Protein AF-A0A8H4CH25-F1 (afdb_monomer_lite)

Sequence (187 aa):
MTKTFHSFSKLPAELRLCIWELAVRPTRPDHPGAHFFSVQRDVKTGKRFTAFTSFTQKSKPLCREDNPSAYFYDFGMWTACKESRMVVTKQIARCYKDLRWGKSRAVARIRHGQQSITFGLFPGQDLICMQLPDTKNLYPYAYNPLSYLDIYTKYSHTVMASIAFEYDESWAFDPEKDQIGTMMAEP

Structure (mmCIF, N/CA/C/O backbone):
data_AF-A0A8H4CH25-F1
#
_entry.id   AF-A0A8H4CH25-F1
#
loop_
_atom_site.group_PDB
_atom_site.id
_atom_site.type_symbol
_atom_site.label_atom_id
_atom_site.label_alt_id
_atom_site.label_comp_id
_atom_site.label_asym_id
_atom_site.label_entity_id
_atom_site.label_seq_id
_atom_site.pdbx_PDB_ins_code
_atom_site.Cartn_x
_atom_site.Cartn_y
_atom_site.Cartn_z
_atom_site.occupancy
_atom_site.B_iso_or_equiv
_atom_site.auth_seq_id
_atom_site.auth_comp_id
_atom_site.auth_asym_id
_atom_site.auth_atom_id
_atom_site.pdbx_PDB_model_num
ATOM 1 N N . MET A 1 1 ? -39.122 -13.661 19.535 1.00 47.44 1 MET A N 1
ATOM 2 C CA . MET A 1 1 ? -37.817 -13.392 18.890 1.00 47.44 1 MET A CA 1
ATOM 3 C C . MET A 1 1 ? -37.766 -11.918 18.516 1.00 47.44 1 MET A C 1
ATOM 5 O O . MET A 1 1 ? -38.553 -11.491 17.681 1.00 47.44 1 MET A O 1
ATOM 9 N N . THR A 1 2 ? -36.934 -11.121 19.178 1.00 61.69 2 THR A N 1
ATOM 10 C CA . THR A 1 2 ? -36.812 -9.676 18.932 1.00 61.69 2 THR A CA 1
ATOM 11 C C . THR A 1 2 ? -35.957 -9.426 17.684 1.00 61.69 2 THR A C 1
ATOM 13 O O . THR A 1 2 ? -34.764 -9.701 17.676 1.00 61.69 2 THR A O 1
ATOM 16 N N . LYS A 1 3 ? -36.577 -8.929 16.604 1.00 72.94 3 LYS A N 1
ATOM 17 C CA . LYS A 1 3 ? -35.929 -8.605 15.314 1.00 72.94 3 LYS A CA 1
ATOM 18 C C . LYS A 1 3 ? -35.410 -7.157 15.267 1.00 72.94 3 LYS A C 1
ATOM 20 O O . LYS A 1 3 ? -35.572 -6.471 14.261 1.00 72.94 3 LYS A O 1
ATOM 25 N N . THR A 1 4 ? -34.853 -6.647 16.361 1.00 77.94 4 THR A N 1
ATOM 26 C CA . THR A 1 4 ? -34.416 -5.245 16.411 1.00 77.94 4 THR A CA 1
ATOM 27 C C . THR A 1 4 ? -32.980 -5.139 15.910 1.00 77.94 4 THR A C 1
ATOM 29 O O . THR A 1 4 ? -32.047 -5.555 16.590 1.00 77.94 4 THR A O 1
ATOM 32 N N . PHE A 1 5 ? -32.790 -4.588 14.711 1.00 79.06 5 PHE A N 1
ATOM 33 C CA . PHE A 1 5 ? -31.462 -4.252 14.204 1.00 79.06 5 PHE A CA 1
ATOM 34 C C . PHE A 1 5 ? -30.993 -2.940 14.846 1.00 79.06 5 PHE A C 1
ATOM 36 O O . PHE A 1 5 ? -31.538 -1.869 14.571 1.00 79.06 5 PHE A O 1
ATOM 43 N N . HIS A 1 6 ? -30.002 -3.015 15.732 1.00 80.25 6 HIS A N 1
ATOM 44 C CA . HIS A 1 6 ? -29.386 -1.824 16.312 1.00 80.25 6 HIS A CA 1
ATOM 45 C C . HIS A 1 6 ? -28.414 -1.209 15.304 1.00 80.25 6 HIS A C 1
ATOM 47 O O . HIS A 1 6 ? -27.512 -1.883 14.811 1.00 80.25 6 HIS A O 1
ATOM 53 N N . SER A 1 7 ? -28.577 0.084 15.010 1.00 88.81 7 SER A N 1
ATOM 54 C CA . SER A 1 7 ? -27.608 0.810 14.189 1.00 88.81 7 SER A CA 1
ATOM 55 C C . SER A 1 7 ? -26.227 0.752 14.839 1.00 88.81 7 SER A C 1
ATOM 57 O O . SER A 1 7 ? -26.118 0.864 16.059 1.00 88.81 7 SER A O 1
ATOM 59 N N . PHE A 1 8 ? -25.172 0.643 14.029 1.00 90.38 8 PHE A N 1
ATOM 60 C CA . PHE A 1 8 ? -23.795 0.516 14.516 1.00 90.38 8 PHE A CA 1
ATOM 61 C C . PHE A 1 8 ? -23.432 1.564 15.580 1.00 90.38 8 PHE A C 1
ATOM 63 O O . PHE A 1 8 ? -22.864 1.232 16.613 1.00 90.38 8 PHE A O 1
ATOM 70 N N . SER A 1 9 ? -23.845 2.819 15.380 1.00 89.38 9 SER A N 1
ATOM 71 C CA . SER A 1 9 ? -23.612 3.935 16.307 1.00 89.38 9 SER A CA 1
ATOM 72 C C . SER A 1 9 ? -24.240 3.776 17.697 1.00 89.38 9 SER A C 1
ATOM 74 O O . SER A 1 9 ? -23.807 4.445 18.628 1.00 89.38 9 SER A O 1
ATOM 76 N N . LYS A 1 10 ? -25.256 2.917 17.845 1.00 92.75 10 LYS A N 1
ATOM 77 C CA . LYS A 1 10 ? -25.948 2.648 19.116 1.00 92.75 10 LYS A CA 1
ATOM 78 C C . LYS A 1 10 ? -25.360 1.455 19.868 1.00 92.75 10 LYS A C 1
ATOM 80 O O . LYS A 1 10 ? -25.816 1.155 20.968 1.00 92.75 10 LYS A O 1
ATOM 85 N N . LEU A 1 11 ? -24.387 0.758 19.283 1.00 93.38 11 LEU A N 1
ATOM 86 C CA . LEU A 1 11 ? -23.708 -0.342 19.951 1.00 93.38 11 LEU A CA 1
ATOM 87 C C . LEU A 1 11 ? -22.770 0.190 21.055 1.00 93.38 11 LEU A C 1
ATOM 89 O O . LEU A 1 11 ? -22.153 1.251 20.880 1.00 93.38 11 LEU A O 1
ATOM 93 N N . PRO A 1 12 ? -22.605 -0.560 22.161 1.00 94.75 12 PRO A N 1
ATOM 94 C CA . PRO A 1 12 ? -21.534 -0.336 23.128 1.00 94.75 12 PRO A CA 1
ATOM 95 C C . PRO A 1 12 ? -20.166 -0.177 22.455 1.00 94.75 12 PRO A C 1
ATOM 97 O O . PRO A 1 12 ? -19.912 -0.742 21.385 1.00 94.75 12 PRO A O 1
ATOM 100 N N . ALA A 1 13 ? -19.285 0.614 23.068 1.00 94.12 13 ALA A N 1
ATOM 101 C CA . ALA A 1 13 ? -17.987 0.957 22.487 1.00 94.12 13 ALA A CA 1
ATOM 102 C C . ALA A 1 13 ? -17.117 -0.278 22.227 1.00 94.12 13 ALA A C 1
ATOM 104 O O . ALA A 1 13 ? -16.451 -0.355 21.199 1.00 94.12 13 ALA A O 1
ATOM 105 N N . GLU A 1 14 ? -17.188 -1.265 23.113 1.00 95.50 14 GLU A N 1
ATOM 106 C CA . GLU A 1 14 ? -16.477 -2.536 23.029 1.00 95.50 14 GLU A CA 1
ATOM 107 C C . GLU A 1 14 ? -16.881 -3.297 21.765 1.00 95.50 14 GLU A C 1
ATOM 109 O O . GLU A 1 14 ? -16.023 -3.743 21.009 1.00 95.50 14 GLU A O 1
ATOM 114 N N . LEU A 1 15 ? -18.185 -3.371 21.476 1.00 95.12 15 LEU A N 1
ATOM 115 C CA . LEU A 1 15 ? -18.692 -4.044 20.280 1.00 95.12 15 LEU A CA 1
ATOM 116 C C . LEU A 1 15 ? -18.325 -3.292 19.002 1.00 95.12 15 LEU A C 1
ATOM 118 O O . LEU A 1 15 ? -17.914 -3.919 18.027 1.00 95.12 15 LEU A O 1
ATOM 122 N N . ARG A 1 16 ? -18.424 -1.956 19.004 1.00 95.31 16 ARG A N 1
ATOM 123 C CA . ARG A 1 16 ? -17.981 -1.139 17.863 1.00 95.31 16 ARG A CA 1
ATOM 124 C C . ARG A 1 16 ? -16.497 -1.348 17.584 1.00 95.31 16 ARG A C 1
ATOM 126 O O . ARG A 1 16 ? -16.116 -1.524 16.430 1.00 95.31 16 ARG A O 1
ATOM 133 N N . LEU A 1 17 ? -15.677 -1.375 18.634 1.00 95.00 17 LEU A N 1
ATOM 134 C CA . LEU A 1 17 ? -14.246 -1.617 18.520 1.00 95.00 17 LEU A CA 1
ATOM 135 C C . LEU A 1 17 ? -13.953 -3.025 17.994 1.00 95.00 17 LEU A C 1
ATOM 137 O O . LEU A 1 17 ? -13.168 -3.145 17.060 1.00 95.00 17 LEU A O 1
ATOM 141 N N . CYS A 1 18 ? -14.613 -4.064 18.517 1.00 94.81 18 CYS A N 1
ATOM 142 C CA . CYS A 1 18 ? -14.465 -5.429 18.010 1.00 94.81 18 CYS A CA 1
ATOM 143 C C . CYS A 1 18 ? -14.822 -5.527 16.524 1.00 94.81 18 CYS A C 1
ATOM 145 O O . CYS A 1 18 ? -14.089 -6.143 15.758 1.00 94.81 18 CYS A O 1
ATOM 147 N N . ILE A 1 19 ? -15.914 -4.889 16.094 1.00 94.62 19 ILE A N 1
ATOM 148 C CA . ILE A 1 19 ? -16.303 -4.860 14.680 1.00 94.62 19 ILE A CA 1
ATOM 149 C C . ILE A 1 19 ? -15.227 -4.167 13.841 1.00 94.62 19 ILE A C 1
ATOM 151 O O . ILE A 1 19 ? -14.849 -4.693 12.799 1.00 94.62 19 ILE A O 1
ATOM 155 N N . TRP A 1 20 ? -14.686 -3.030 14.290 1.00 94.62 20 TRP A N 1
ATOM 156 C CA . TRP A 1 20 ? -13.597 -2.369 13.569 1.00 94.62 20 TRP A CA 1
ATOM 157 C C . TRP A 1 20 ? -12.319 -3.208 13.514 1.00 94.62 20 TRP A C 1
ATOM 159 O O . TRP A 1 20 ? -11.686 -3.279 12.465 1.00 94.62 20 TRP A O 1
ATOM 169 N N . GLU A 1 21 ? -11.944 -3.871 14.607 1.00 92.12 21 GLU A N 1
ATOM 170 C CA . GLU A 1 21 ? -10.790 -4.776 14.636 1.00 92.12 21 GLU A CA 1
ATOM 171 C C . GLU A 1 21 ? -10.982 -6.015 13.746 1.00 92.12 21 GLU A C 1
ATOM 173 O O . GLU A 1 21 ? -9.992 -6.574 13.282 1.00 92.12 21 GLU A O 1
ATOM 178 N N . LEU A 1 22 ? -12.225 -6.419 13.465 1.00 90.69 22 LEU A N 1
ATOM 179 C CA . LEU A 1 22 ? -12.548 -7.480 12.506 1.00 90.69 22 LEU A CA 1
ATOM 180 C C . LEU A 1 22 ? -12.642 -6.979 11.057 1.00 90.69 22 LEU A C 1
ATOM 182 O O . LEU A 1 22 ? -12.384 -7.750 10.138 1.00 90.69 22 LEU A O 1
ATOM 186 N N . ALA A 1 23 ? -13.020 -5.716 10.851 1.00 90.31 23 ALA A N 1
ATOM 187 C CA . ALA A 1 23 ? -13.173 -5.115 9.527 1.00 90.31 23 ALA A CA 1
ATOM 188 C C . ALA A 1 23 ? -11.836 -4.718 8.884 1.00 90.31 23 ALA A C 1
ATOM 190 O O . ALA A 1 23 ? -11.756 -4.621 7.659 1.00 90.31 23 ALA A O 1
AT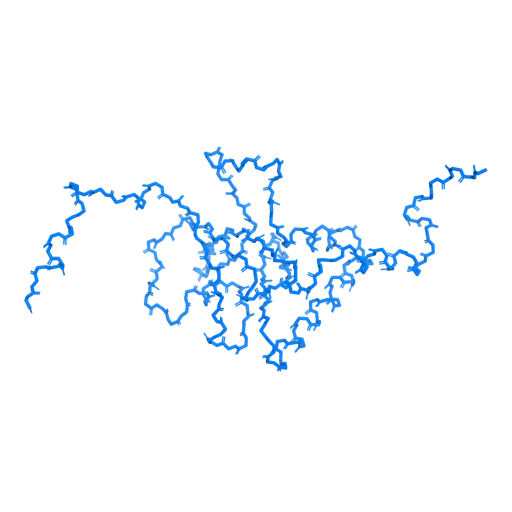OM 191 N N . VAL A 1 24 ? -10.794 -4.470 9.689 1.00 88.75 24 VAL A N 1
ATOM 192 C CA . VAL A 1 24 ? -9.462 -4.132 9.166 1.00 88.75 24 VAL A CA 1
ATOM 193 C C . VAL A 1 24 ? -8.901 -5.307 8.379 1.00 88.75 24 VAL A C 1
ATOM 195 O O . VAL A 1 24 ? -9.114 -6.463 8.753 1.00 88.75 24 VAL A O 1
ATOM 198 N N . ARG A 1 25 ? -8.162 -5.023 7.298 1.00 86.00 25 ARG A N 1
ATOM 199 C CA . ARG A 1 25 ? -7.625 -6.070 6.431 1.00 86.00 25 ARG A CA 1
ATOM 200 C C . ARG A 1 25 ? -6.861 -7.112 7.267 1.00 86.00 25 ARG A C 1
ATOM 202 O O . ARG A 1 25 ? -5.902 -6.753 7.967 1.00 86.00 25 ARG A O 1
ATOM 209 N N . PRO A 1 26 ? -7.228 -8.406 7.187 1.00 79.44 26 PRO A N 1
ATOM 210 C CA . PRO A 1 26 ? -6.509 -9.451 7.891 1.00 79.44 26 PRO A CA 1
ATOM 211 C C . PRO A 1 26 ? -5.051 -9.492 7.448 1.00 79.44 26 PRO A C 1
ATOM 213 O O . PRO A 1 26 ? -4.734 -9.473 6.264 1.00 79.44 26 PRO A O 1
ATOM 216 N N . THR A 1 27 ? -4.143 -9.592 8.412 1.00 69.38 27 THR A N 1
ATOM 217 C CA . THR A 1 27 ? -2.700 -9.663 8.143 1.00 69.38 27 THR A CA 1
ATOM 218 C C . THR A 1 27 ? -2.161 -11.081 8.179 1.00 69.38 27 THR A C 1
ATOM 220 O O . THR A 1 27 ? -1.050 -11.311 8.673 1.00 69.38 27 THR A O 1
ATOM 223 N N . ARG A 1 28 ? -3.003 -12.032 7.777 1.00 69.31 28 ARG A N 1
ATOM 224 C CA . ARG A 1 28 ? -2.731 -13.460 7.862 1.00 69.31 28 ARG A CA 1
ATOM 225 C C . ARG A 1 28 ? -2.199 -13.998 6.527 1.00 69.31 28 ARG A C 1
ATOM 227 O O . ARG A 1 28 ? -2.546 -13.447 5.486 1.00 69.31 28 ARG A O 1
ATOM 234 N N . PRO A 1 29 ? -1.387 -15.072 6.557 1.00 64.06 29 PRO A N 1
ATOM 235 C CA . PRO A 1 29 ? -0.796 -15.646 5.352 1.00 64.06 29 PRO A CA 1
ATOM 236 C C . PRO A 1 29 ? -1.767 -16.169 4.290 1.00 64.06 29 PRO A C 1
ATOM 238 O O . PRO A 1 29 ? -1.388 -16.300 3.133 1.00 64.06 29 PRO A O 1
ATOM 241 N N . ASP A 1 30 ? -2.997 -16.477 4.687 1.00 74.88 30 ASP A N 1
ATOM 242 C CA . ASP A 1 30 ? -4.085 -17.013 3.869 1.00 74.88 30 ASP A CA 1
ATOM 243 C C . ASP A 1 30 ? -4.955 -15.919 3.221 1.00 74.88 30 ASP A C 1
ATOM 245 O O . ASP A 1 30 ? -5.992 -16.222 2.636 1.00 74.88 30 ASP A O 1
ATOM 249 N N . HIS A 1 31 ? -4.556 -14.647 3.324 1.00 79.00 31 HIS A N 1
ATOM 250 C CA . HIS A 1 31 ? -5.283 -13.504 2.762 1.00 79.00 31 HIS A CA 1
ATOM 251 C C . HIS A 1 31 ? -4.396 -12.642 1.840 1.00 79.00 31 HIS A C 1
ATOM 253 O O . HIS A 1 31 ? -4.119 -11.469 2.142 1.00 79.00 31 HIS A O 1
ATOM 259 N N . PRO A 1 32 ? -3.930 -13.202 0.703 1.00 84.69 32 PRO A N 1
ATOM 260 C CA . PRO A 1 32 ? -3.183 -12.431 -0.283 1.00 84.69 32 PRO A CA 1
ATOM 261 C C . PRO A 1 32 ? -4.051 -11.294 -0.834 1.00 84.69 32 PRO A C 1
ATOM 263 O O . PRO A 1 32 ? -5.243 -11.464 -1.088 1.00 84.69 32 PRO A O 1
ATOM 266 N N . GLY A 1 33 ? -3.457 -10.112 -0.995 1.00 87.81 33 GLY A N 1
ATOM 267 C CA . GLY A 1 33 ? -4.125 -8.949 -1.573 1.00 87.81 33 GLY A CA 1
ATOM 268 C C . GLY A 1 33 ? -3.500 -8.543 -2.899 1.00 87.81 33 GLY A C 1
ATOM 269 O O . GLY A 1 33 ? -2.278 -8.448 -2.999 1.00 87.81 33 GLY A O 1
ATOM 270 N N . ALA A 1 34 ? -4.332 -8.256 -3.898 1.00 89.69 34 ALA A N 1
ATOM 271 C CA . ALA A 1 34 ? -3.897 -7.549 -5.097 1.00 89.69 34 ALA A CA 1
ATOM 272 C C . ALA A 1 34 ? -4.000 -6.040 -4.860 1.00 89.69 34 ALA A C 1
ATOM 274 O O . ALA A 1 34 ? -5.025 -5.553 -4.386 1.00 89.69 34 ALA A O 1
ATOM 275 N N . HIS A 1 35 ? -2.947 -5.294 -5.177 1.00 88.44 35 HIS A N 1
ATOM 276 C CA . HIS A 1 35 ? -2.887 -3.848 -4.987 1.00 88.44 35 HIS A CA 1
ATOM 277 C C . HIS A 1 35 ? -2.537 -3.164 -6.291 1.00 88.44 35 HIS A C 1
ATOM 279 O O . HIS A 1 35 ? -1.479 -3.424 -6.854 1.00 88.44 35 HIS A O 1
ATOM 285 N N . PHE A 1 36 ? -3.398 -2.261 -6.738 1.00 87.81 36 PHE A N 1
ATOM 286 C CA . PHE A 1 36 ? -3.231 -1.516 -7.975 1.00 87.81 36 PHE A CA 1
ATOM 287 C C . PHE A 1 36 ? -2.844 -0.076 -7.649 1.00 87.81 36 PHE A C 1
ATOM 289 O O . PHE A 1 36 ? -3.569 0.645 -6.953 1.00 87.81 36 PHE A O 1
ATOM 296 N N . PHE A 1 37 ? -1.689 0.347 -8.150 1.00 85.88 37 PHE A N 1
ATOM 297 C CA . PHE A 1 37 ? -1.152 1.687 -7.941 1.00 85.88 37 PHE A CA 1
ATOM 298 C C . PHE A 1 37 ? -0.978 2.402 -9.265 1.00 85.88 37 PHE A C 1
ATOM 300 O O . PHE A 1 37 ? -0.401 1.841 -10.192 1.00 85.88 37 PHE A O 1
ATOM 307 N N . SER A 1 38 ? -1.373 3.672 -9.319 1.00 84.75 38 SER A N 1
ATOM 308 C CA . SER A 1 38 ? -0.863 4.568 -10.352 1.00 84.75 38 SER A CA 1
ATOM 309 C C . SER A 1 38 ? 0.458 5.161 -9.881 1.00 84.75 38 SER A C 1
ATOM 311 O O . SER A 1 38 ? 0.566 5.639 -8.750 1.00 84.75 38 SER A O 1
ATOM 313 N N . VAL A 1 39 ? 1.483 5.123 -10.726 1.00 81.94 39 VAL A N 1
ATOM 314 C CA . VAL A 1 39 ? 2.767 5.762 -10.436 1.00 81.94 39 VAL A CA 1
ATOM 315 C C . VAL A 1 39 ? 2.779 7.126 -11.099 1.00 81.94 39 VAL A C 1
ATOM 317 O O . VAL A 1 39 ? 2.841 7.233 -12.316 1.00 81.94 39 VAL A O 1
ATOM 320 N N . GLN A 1 40 ? 2.754 8.190 -10.309 1.00 81.75 40 GLN A N 1
ATOM 321 C CA . GLN A 1 40 ? 2.767 9.553 -10.835 1.00 81.75 40 GLN A CA 1
ATOM 322 C C . GLN A 1 40 ? 4.120 10.209 -10.605 1.00 81.75 40 GLN A C 1
ATOM 324 O O . GLN A 1 40 ? 4.875 9.820 -9.713 1.00 81.75 40 GLN A O 1
ATOM 329 N N . ARG A 1 41 ? 4.429 11.220 -11.418 1.00 82.38 41 ARG A N 1
ATOM 330 C CA . ARG A 1 41 ? 5.616 12.056 -11.257 1.00 82.38 41 ARG A CA 1
ATOM 331 C C . ARG A 1 41 ? 5.203 13.416 -10.718 1.00 82.38 41 ARG A C 1
ATOM 333 O O . ARG A 1 41 ? 4.352 14.089 -11.290 1.00 82.38 41 ARG A O 1
ATOM 340 N N . ASP A 1 42 ? 5.835 13.829 -9.633 1.00 80.75 42 ASP A N 1
ATOM 341 C CA . ASP A 1 42 ? 5.703 15.178 -9.109 1.00 80.75 42 ASP A CA 1
ATOM 342 C C . ASP A 1 42 ? 6.376 16.168 -10.070 1.00 80.75 42 ASP A C 1
ATOM 344 O O . ASP A 1 42 ? 7.566 16.051 -10.360 1.00 80.75 42 ASP A O 1
ATOM 348 N N . VAL A 1 43 ? 5.613 17.135 -10.583 1.00 82.19 43 VAL A N 1
ATOM 349 C CA . VAL A 1 43 ? 6.092 18.088 -11.600 1.00 82.19 43 VAL A CA 1
ATOM 350 C C . VAL A 1 43 ? 7.202 18.995 -11.061 1.00 82.19 43 VAL A C 1
ATOM 352 O O . VAL A 1 43 ? 8.082 19.397 -11.813 1.00 82.19 43 VAL A O 1
ATOM 355 N N . LYS A 1 44 ? 7.187 19.311 -9.760 1.00 84.75 44 LYS A N 1
ATOM 356 C CA . LYS A 1 44 ? 8.144 20.245 -9.150 1.00 84.75 44 LYS A CA 1
ATOM 357 C C . LYS A 1 44 ? 9.447 19.555 -8.777 1.00 84.75 44 LYS A C 1
ATOM 359 O O . LYS A 1 44 ? 10.519 20.111 -8.973 1.00 84.75 44 LYS A O 1
ATOM 364 N N . THR A 1 45 ? 9.347 18.364 -8.195 1.00 82.88 45 THR A N 1
ATOM 365 C CA . THR A 1 45 ? 10.509 17.634 -7.662 1.00 82.88 45 THR A CA 1
ATOM 366 C C . THR A 1 45 ? 11.040 16.570 -8.616 1.00 82.88 45 THR A C 1
ATOM 368 O O . THR A 1 45 ? 12.119 16.033 -8.390 1.00 82.88 45 THR A O 1
ATOM 371 N N . GLY A 1 46 ? 10.272 16.198 -9.643 1.00 78.56 46 GLY A N 1
ATOM 372 C CA . GLY A 1 46 ? 10.567 15.068 -10.522 1.00 78.56 46 GLY A CA 1
ATOM 373 C C . GLY A 1 46 ? 10.451 13.699 -9.839 1.00 78.56 46 GLY A C 1
ATOM 374 O O . GLY A 1 46 ? 10.603 12.675 -10.509 1.00 78.56 46 GLY A O 1
ATOM 375 N N . LYS A 1 47 ? 10.170 13.654 -8.527 1.00 79.94 47 LYS A N 1
ATOM 376 C CA . LYS A 1 47 ? 10.085 12.415 -7.752 1.00 79.94 47 LYS A CA 1
ATOM 377 C C . LYS A 1 47 ? 8.815 11.655 -8.123 1.00 79.94 47 LYS A C 1
ATOM 379 O O . LYS A 1 47 ? 7.732 12.233 -8.210 1.00 79.94 47 LYS A O 1
ATOM 384 N N . ARG A 1 48 ? 8.940 10.342 -8.296 1.00 80.88 48 ARG A N 1
ATOM 385 C CA . ARG A 1 48 ? 7.783 9.463 -8.447 1.00 80.88 48 ARG A CA 1
ATOM 386 C C . ARG A 1 48 ? 7.137 9.165 -7.095 1.00 80.88 48 ARG A C 1
ATOM 388 O O . ARG A 1 48 ? 7.801 9.155 -6.059 1.00 80.88 48 ARG A O 1
ATOM 395 N N . PHE A 1 49 ? 5.828 8.969 -7.107 1.00 82.25 49 PHE A N 1
ATOM 396 C CA . PHE A 1 49 ? 5.053 8.586 -5.935 1.00 82.25 49 PHE A CA 1
ATOM 397 C C . PHE A 1 49 ? 3.898 7.675 -6.343 1.00 82.25 49 PHE A C 1
ATOM 399 O O . PHE A 1 49 ? 3.467 7.679 -7.498 1.00 82.25 49 PHE A O 1
ATOM 406 N N . THR A 1 50 ? 3.396 6.892 -5.387 1.00 86.44 50 THR A N 1
ATOM 407 C CA . THR A 1 50 ? 2.210 6.064 -5.625 1.00 86.44 50 THR A CA 1
ATOM 408 C C . THR A 1 50 ? 0.946 6.873 -5.357 1.00 86.44 50 THR A C 1
ATOM 410 O O . THR A 1 50 ? 0.853 7.608 -4.370 1.00 86.44 50 THR A O 1
ATOM 413 N N . ALA A 1 51 ? -0.013 6.755 -6.260 1.00 86.50 51 ALA A N 1
ATOM 414 C CA . ALA A 1 51 ? -1.337 7.344 -6.196 1.00 86.50 51 ALA A CA 1
ATOM 415 C C . ALA A 1 51 ? -2.385 6.227 -6.308 1.00 86.50 51 ALA A C 1
ATOM 417 O O . ALA A 1 51 ? -2.060 5.079 -6.641 1.00 86.50 51 ALA A O 1
ATOM 418 N N . PHE A 1 52 ? -3.650 6.563 -6.046 1.00 84.50 52 PHE A N 1
ATOM 419 C CA . PHE A 1 52 ? -4.741 5.657 -6.391 1.00 84.50 52 PHE A CA 1
ATOM 420 C C . PHE A 1 52 ? -4.698 5.313 -7.875 1.00 84.50 52 PHE A C 1
ATOM 422 O O . PHE A 1 52 ? -4.253 6.114 -8.698 1.00 84.50 52 PHE A O 1
ATOM 429 N N . THR A 1 53 ? -5.132 4.096 -8.190 1.00 77.69 53 THR A N 1
ATOM 430 C CA . THR A 1 53 ? -5.297 3.672 -9.575 1.00 77.69 53 THR A CA 1
ATOM 431 C C . THR A 1 53 ? -6.227 4.636 -10.309 1.00 77.69 53 THR A C 1
ATOM 433 O O . THR A 1 53 ? -7.264 5.045 -9.787 1.00 77.69 53 THR A O 1
ATOM 436 N N . SER A 1 54 ? -5.815 5.008 -11.515 1.00 71.00 54 SER A N 1
ATOM 437 C CA . SER A 1 54 ? -6.620 5.781 -12.450 1.00 71.00 54 SER A CA 1
ATOM 438 C C . SER A 1 54 ? -6.824 4.886 -13.659 1.00 71.00 54 SER A C 1
ATOM 440 O O . SER A 1 54 ? -6.061 4.974 -14.619 1.00 71.00 54 SER A O 1
ATOM 442 N N . PHE A 1 55 ? -7.800 3.977 -13.597 1.00 63.69 55 PHE A N 1
ATOM 443 C CA . PHE A 1 55 ? -8.152 3.164 -14.759 1.00 63.69 55 PHE A CA 1
ATOM 444 C C . PHE A 1 55 ? -8.537 4.098 -15.904 1.00 63.69 55 PHE A C 1
ATOM 446 O O . PHE A 1 55 ? -9.522 4.838 -15.823 1.00 63.69 55 PHE A O 1
ATOM 453 N N . THR A 1 56 ? -7.731 4.109 -16.965 1.00 55.66 56 THR A N 1
ATOM 454 C CA . THR A 1 56 ? -8.129 4.812 -18.181 1.00 55.66 56 THR A CA 1
ATOM 455 C C . THR A 1 56 ? -9.333 4.080 -18.765 1.00 55.66 56 THR A C 1
ATOM 457 O O . THR A 1 56 ? -9.449 2.861 -18.685 1.00 55.66 56 THR A O 1
ATOM 460 N N . GLN A 1 57 ? -10.279 4.820 -19.336 1.00 49.91 57 GLN A N 1
ATOM 461 C CA . GLN A 1 57 ? -11.581 4.290 -19.759 1.00 49.91 57 GLN A CA 1
ATOM 462 C C . GLN A 1 57 ? -11.493 3.121 -20.771 1.00 49.91 57 GLN A C 1
ATOM 464 O O . GLN A 1 57 ? -12.472 2.396 -20.934 1.00 49.91 57 GLN A O 1
ATOM 469 N N . LYS A 1 58 ? -10.332 2.930 -21.422 1.00 53.34 58 LYS A N 1
ATOM 470 C CA . LYS A 1 58 ? -10.030 1.824 -22.348 1.00 53.34 58 LYS A CA 1
ATOM 471 C C . LYS A 1 58 ? -9.722 0.490 -21.650 1.00 53.34 58 LYS A C 1
ATOM 473 O O . LYS A 1 58 ? -9.927 -0.550 -22.262 1.00 53.34 58 LYS A O 1
ATOM 478 N N . SER A 1 59 ? -9.308 0.508 -20.383 1.00 52.91 59 SER A N 1
ATOM 479 C CA . SER A 1 59 ? -9.037 -0.672 -19.552 1.00 52.91 59 SER A CA 1
ATOM 480 C C . SER A 1 59 ? -9.940 -0.679 -18.315 1.00 52.91 59 SER A C 1
ATOM 482 O O . SER A 1 59 ? -9.477 -0.804 -17.183 1.00 52.91 59 SER A O 1
ATOM 484 N N . LYS A 1 60 ? -11.265 -0.536 -18.498 1.00 49.62 60 LYS A N 1
ATOM 485 C CA . LYS A 1 60 ? -12.194 -0.808 -17.390 1.00 49.62 60 LYS A CA 1
ATOM 486 C C . LYS A 1 60 ? -12.021 -2.272 -16.970 1.00 49.62 60 LYS A C 1
ATOM 488 O O . LYS A 1 60 ? -12.278 -3.152 -17.797 1.00 49.62 60 LYS A O 1
ATOM 493 N N . PRO A 1 61 ? -11.602 -2.561 -15.727 1.00 50.59 61 PRO A N 1
ATOM 494 C CA . PRO A 1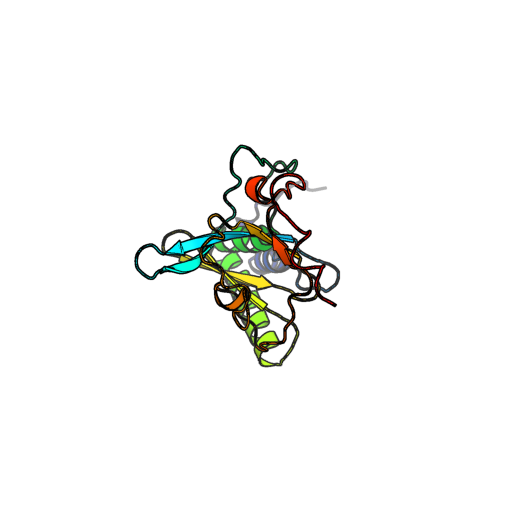 61 ? -11.573 -3.932 -15.255 1.00 50.59 61 PRO A CA 1
ATOM 495 C C . PRO A 1 61 ? -12.987 -4.523 -15.342 1.00 50.59 61 PRO A C 1
ATOM 497 O O . PRO A 1 61 ? -13.982 -3.825 -15.153 1.00 50.59 61 PRO A O 1
ATOM 500 N N . LEU A 1 62 ? -13.087 -5.831 -15.590 1.00 51.31 62 LEU A N 1
ATOM 501 C CA . LEU A 1 62 ? -14.357 -6.569 -15.491 1.00 51.31 62 LEU A CA 1
ATOM 502 C C . LEU A 1 62 ? -14.983 -6.465 -14.081 1.00 51.31 62 LEU A C 1
ATOM 504 O O . LEU A 1 62 ? -16.168 -6.746 -13.903 1.00 51.31 62 LEU A O 1
ATOM 508 N N . CYS A 1 63 ? -14.192 -6.059 -13.080 1.00 48.25 63 CYS A N 1
ATOM 509 C CA . CYS A 1 63 ? -14.646 -5.794 -11.723 1.00 48.25 63 CYS A CA 1
ATOM 510 C C . CYS A 1 63 ? -15.445 -4.480 -11.659 1.00 48.25 63 CYS A C 1
ATOM 512 O O . CYS A 1 63 ? -14.980 -3.441 -12.114 1.00 48.25 63 CYS A O 1
ATOM 514 N N . ARG A 1 64 ? -16.641 -4.521 -11.057 1.00 48.25 64 ARG A N 1
ATOM 515 C CA . ARG A 1 64 ? -17.583 -3.387 -10.929 1.00 48.25 64 ARG A CA 1
ATOM 516 C C . ARG A 1 64 ? -17.109 -2.256 -10.000 1.00 48.25 64 ARG A C 1
ATOM 518 O O . ARG A 1 64 ? -17.846 -1.292 -9.819 1.00 48.25 64 ARG A O 1
ATOM 525 N N . GLU A 1 65 ? -15.943 -2.389 -9.383 1.00 57.06 65 GLU A N 1
ATOM 526 C CA . GLU A 1 65 ? -15.416 -1.442 -8.401 1.00 57.06 65 GLU A CA 1
ATOM 527 C C . GLU A 1 65 ? -14.457 -0.448 -9.059 1.00 57.06 65 GLU A C 1
ATOM 529 O O . GLU A 1 65 ? -13.579 -0.842 -9.825 1.00 57.06 65 GLU A O 1
ATOM 534 N N . ASP A 1 66 ? -14.578 0.835 -8.701 1.00 69.94 66 ASP A N 1
ATOM 535 C CA . ASP A 1 66 ? -13.678 1.896 -9.174 1.00 69.94 66 ASP A CA 1
ATOM 536 C C . ASP A 1 66 ? -12.206 1.625 -8.788 1.00 69.94 66 ASP A C 1
ATOM 538 O O . ASP A 1 66 ? -11.289 2.116 -9.446 1.00 69.94 66 ASP A O 1
ATOM 542 N N . ASN A 1 67 ? -11.967 0.824 -7.736 1.00 79.62 67 ASN A N 1
ATOM 543 C CA . ASN A 1 67 ? -10.643 0.370 -7.314 1.00 79.62 67 ASN A CA 1
ATOM 544 C C . ASN A 1 67 ? -10.693 -1.011 -6.615 1.00 79.62 67 ASN A C 1
ATOM 546 O O . ASN A 1 67 ? -11.032 -1.065 -5.434 1.00 79.62 67 ASN A O 1
ATOM 550 N N . PRO A 1 68 ? -10.281 -2.109 -7.280 1.00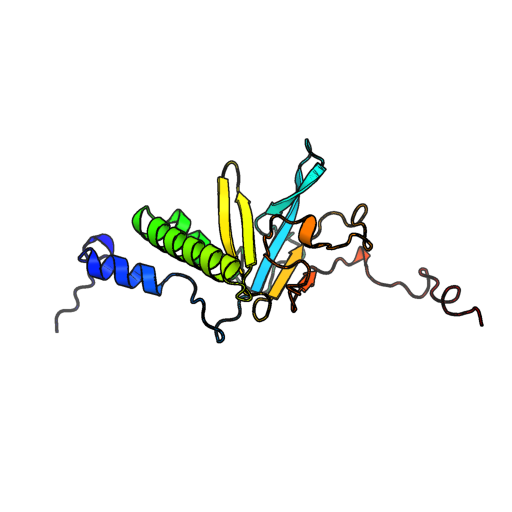 84.50 68 PRO A N 1
ATOM 551 C CA . PRO A 1 68 ? -10.338 -3.468 -6.730 1.00 84.50 68 PRO A CA 1
ATOM 552 C C . PRO A 1 68 ? -9.173 -3.804 -5.776 1.00 84.50 68 PRO A C 1
ATOM 554 O O . PRO A 1 68 ? -8.898 -4.972 -5.500 1.00 84.50 68 PRO A O 1
ATOM 557 N N . SER A 1 69 ? -8.416 -2.805 -5.314 1.00 87.69 69 SER A N 1
ATOM 558 C CA . SER A 1 69 ? -7.225 -3.044 -4.498 1.00 87.69 69 SER A CA 1
ATOM 559 C C . SER A 1 69 ? -7.561 -3.481 -3.076 1.00 87.69 69 SER A C 1
ATOM 561 O O . SER A 1 69 ? -8.375 -2.869 -2.393 1.00 87.69 69 SER A O 1
ATOM 563 N N . ALA A 1 70 ? -6.812 -4.441 -2.540 1.00 89.38 70 ALA A N 1
ATOM 564 C CA . ALA A 1 70 ? -6.954 -4.878 -1.156 1.00 89.38 70 ALA A CA 1
ATOM 565 C C . ALA A 1 70 ? -6.597 -3.783 -0.130 1.00 89.38 70 ALA A C 1
ATOM 567 O O . ALA A 1 70 ? -7.096 -3.802 0.991 1.00 89.38 70 ALA A O 1
ATOM 568 N N . TYR A 1 71 ? -5.777 -2.782 -0.463 1.00 87.06 71 TYR A N 1
ATOM 569 C CA . TYR A 1 71 ? -5.591 -1.636 0.441 1.00 87.06 71 TYR A CA 1
ATOM 570 C C . TYR A 1 71 ? -6.870 -0.797 0.617 1.00 87.06 71 TYR A C 1
ATOM 572 O O . TYR A 1 71 ? -6.937 0.031 1.527 1.00 87.06 71 TYR A O 1
ATOM 580 N N . PHE A 1 72 ? -7.886 -0.972 -0.237 1.00 87.81 72 PHE A N 1
ATOM 581 C CA . PHE A 1 72 ? -9.103 -0.166 -0.195 1.00 87.81 72 PHE A CA 1
ATOM 582 C C . PHE A 1 72 ? -9.973 -0.478 1.036 1.00 87.81 72 PHE A C 1
ATOM 584 O O . PHE A 1 72 ? -10.667 0.414 1.524 1.00 87.81 72 PHE A O 1
ATOM 591 N N . TYR A 1 73 ? -9.842 -1.677 1.624 1.00 87.00 73 TYR A N 1
ATOM 592 C CA . TYR A 1 73 ? -10.403 -1.997 2.947 1.00 87.00 73 TYR A CA 1
ATOM 593 C C . TYR A 1 73 ? -9.875 -1.030 4.021 1.00 87.00 73 TYR A C 1
ATOM 595 O O . TYR A 1 73 ? -10.647 -0.377 4.729 1.00 87.00 73 TYR A O 1
ATOM 603 N N . ASP A 1 74 ? -8.549 -0.874 4.089 1.00 88.06 74 ASP A N 1
ATOM 604 C CA . ASP A 1 74 ? -7.891 0.017 5.048 1.00 88.06 74 ASP A CA 1
ATOM 605 C C . ASP A 1 74 ? -8.216 1.491 4.752 1.00 88.06 74 ASP A C 1
ATOM 607 O O 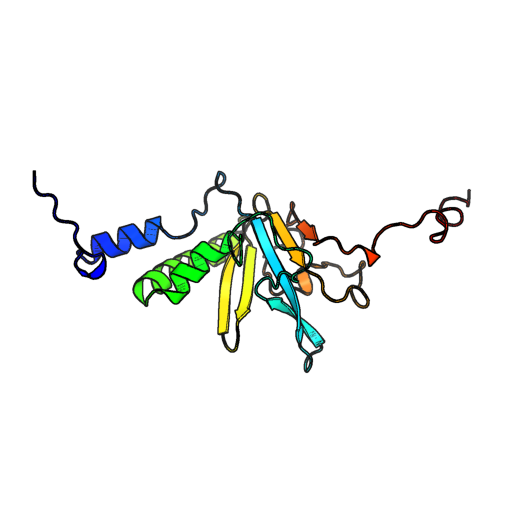. ASP A 1 74 ? -8.392 2.285 5.677 1.00 88.06 74 ASP A O 1
ATOM 611 N N . PHE A 1 75 ? -8.350 1.863 3.473 1.00 89.25 75 PHE A N 1
ATOM 612 C CA . PHE A 1 75 ? -8.755 3.209 3.056 1.00 89.25 75 PHE A CA 1
ATOM 613 C C . PHE A 1 75 ? -10.184 3.563 3.495 1.00 89.25 75 PHE A C 1
ATOM 615 O O . PHE A 1 75 ? -10.408 4.635 4.071 1.00 89.25 75 PHE A O 1
ATOM 622 N N . GLY A 1 76 ? -11.144 2.663 3.270 1.00 89.31 76 GLY A N 1
ATOM 623 C CA . GLY A 1 76 ? -12.522 2.836 3.728 1.00 89.31 76 GLY A CA 1
ATOM 624 C C . GLY A 1 76 ? -12.579 3.011 5.245 1.00 89.31 76 GLY A C 1
ATOM 625 O O . GLY A 1 76 ? -13.190 3.950 5.755 1.00 89.31 76 GLY A O 1
ATOM 626 N N . MET A 1 77 ? -11.834 2.190 5.987 1.00 91.25 77 MET A N 1
ATOM 627 C CA . MET A 1 77 ? -11.727 2.341 7.437 1.00 91.25 77 MET A CA 1
ATOM 628 C C . MET A 1 77 ? -11.033 3.633 7.877 1.00 91.25 77 MET A C 1
ATOM 630 O O . MET A 1 77 ? -11.453 4.252 8.855 1.00 91.25 77 MET A O 1
ATOM 634 N N . TRP A 1 78 ? -9.980 4.067 7.187 1.00 90.62 78 TRP A N 1
ATOM 635 C CA . TRP A 1 78 ? -9.265 5.308 7.498 1.00 90.62 78 TRP A CA 1
ATOM 636 C C . TRP A 1 78 ? -10.170 6.546 7.393 1.00 90.62 78 TRP A C 1
ATOM 638 O O . TRP A 1 78 ? -10.038 7.503 8.171 1.00 90.62 78 TRP A O 1
ATOM 648 N N . THR A 1 79 ? -11.091 6.523 6.428 1.00 90.06 79 THR A N 1
ATOM 649 C CA . THR A 1 79 ? -11.974 7.644 6.088 1.00 90.06 79 THR A CA 1
ATOM 650 C C . THR A 1 79 ? -13.324 7.612 6.809 1.00 90.06 79 THR A C 1
ATOM 652 O O . THR A 1 79 ? -13.894 8.680 7.011 1.00 90.06 79 THR A O 1
ATOM 655 N N . ALA A 1 80 ? -13.791 6.447 7.277 1.00 91.62 80 ALA A N 1
ATOM 656 C CA . ALA A 1 80 ? -15.111 6.289 7.897 1.00 91.62 80 ALA A CA 1
ATOM 657 C C . ALA A 1 80 ? -15.327 7.136 9.167 1.00 91.62 80 ALA A C 1
ATOM 659 O O . ALA A 1 80 ? -16.251 7.947 9.222 1.00 91.62 80 ALA A O 1
ATOM 660 N N . CYS A 1 81 ? -14.512 6.959 10.214 1.00 91.69 81 CYS A N 1
ATOM 661 C CA . CYS A 1 81 ? -14.602 7.760 11.439 1.00 91.69 81 CYS A CA 1
ATOM 662 C C . CYS A 1 81 ? -13.292 7.753 12.253 1.00 91.69 81 CYS A C 1
ATOM 664 O O . CYS A 1 81 ? -12.297 7.126 11.887 1.00 91.69 81 CYS A O 1
ATOM 666 N N . LYS A 1 82 ? -13.268 8.478 13.383 1.00 92.25 82 LYS A N 1
ATOM 667 C CA . LYS A 1 82 ? -12.085 8.555 14.263 1.00 92.25 82 LYS A CA 1
ATOM 668 C C . LYS A 1 82 ? -11.715 7.200 14.878 1.00 92.25 82 LYS A C 1
ATOM 670 O O . LYS A 1 82 ? -10.532 6.884 14.965 1.00 92.25 82 LYS A O 1
ATOM 675 N N . GLU A 1 83 ? -12.703 6.406 15.290 1.00 94.19 83 GLU A N 1
ATOM 676 C CA . GLU A 1 83 ? -12.460 5.097 15.913 1.00 94.19 83 GLU A CA 1
ATOM 677 C C . GLU A 1 83 ? -11.871 4.092 14.929 1.00 94.19 83 GLU A C 1
ATOM 679 O O . GLU A 1 83 ? -10.847 3.478 15.224 1.00 94.19 83 GLU A O 1
ATOM 684 N N . SER A 1 84 ? -12.463 3.963 13.739 1.00 94.56 84 SER A N 1
ATOM 685 C CA . SER A 1 84 ? -11.957 3.064 12.699 1.00 94.56 84 SER A CA 1
ATOM 686 C C . SER A 1 84 ? -10.537 3.454 12.276 1.00 94.56 84 SER A C 1
ATOM 688 O O . SER A 1 84 ? -9.660 2.597 12.160 1.00 94.56 84 SER A O 1
ATOM 690 N N . ARG A 1 85 ? -10.256 4.759 12.150 1.00 92.62 85 ARG A N 1
ATOM 691 C CA . ARG A 1 85 ? -8.907 5.266 11.862 1.00 92.62 85 ARG A CA 1
ATOM 692 C C . ARG A 1 85 ? -7.895 4.882 12.941 1.00 92.62 85 ARG A C 1
ATOM 694 O O . ARG A 1 85 ? -6.742 4.588 12.620 1.00 92.62 85 ARG A O 1
ATOM 701 N N . MET A 1 86 ? -8.296 4.873 14.211 1.00 94.12 86 MET A N 1
ATOM 702 C CA . MET A 1 86 ? -7.421 4.473 15.315 1.00 94.12 86 MET A CA 1
ATOM 703 C C . MET A 1 86 ? -7.039 2.990 15.220 1.00 94.12 86 MET A C 1
ATOM 705 O O . MET A 1 86 ? -5.875 2.648 15.438 1.00 94.12 86 MET A O 1
ATOM 709 N N . VAL A 1 87 ? -7.975 2.128 14.811 1.00 94.25 87 VAL A N 1
ATOM 710 C CA . VAL A 1 87 ? -7.709 0.703 14.550 1.00 94.25 87 VAL A CA 1
ATOM 711 C C . VAL A 1 87 ? -6.716 0.526 13.397 1.00 94.25 87 VAL A C 1
ATOM 713 O O . VAL A 1 87 ? -5.704 -0.157 13.567 1.00 94.25 87 VAL A O 1
ATOM 716 N N . VAL A 1 88 ? -6.927 1.208 12.266 1.00 92.44 88 VAL A N 1
ATOM 717 C CA . VAL A 1 88 ? -5.994 1.173 11.121 1.00 92.44 88 VAL A CA 1
ATOM 718 C C . VAL A 1 88 ? -4.603 1.670 11.529 1.00 92.44 88 VAL A C 1
ATOM 720 O O . VAL A 1 88 ? -3.593 1.028 11.248 1.00 92.44 88 VAL A O 1
ATOM 723 N N . THR A 1 89 ? -4.532 2.774 12.277 1.00 92.38 89 THR A N 1
ATOM 724 C CA . THR A 1 89 ? -3.263 3.338 12.768 1.00 92.38 89 THR A CA 1
ATOM 725 C C . THR A 1 89 ? -2.517 2.356 13.673 1.00 92.38 89 THR A C 1
ATOM 727 O O . THR A 1 89 ? -1.307 2.164 13.521 1.00 92.38 89 THR A O 1
ATOM 730 N N . LYS A 1 90 ? -3.230 1.682 14.587 1.00 93.19 90 LYS A N 1
ATOM 731 C CA . LYS A 1 90 ? -2.677 0.624 15.447 1.00 93.19 90 LYS A CA 1
ATOM 732 C C . L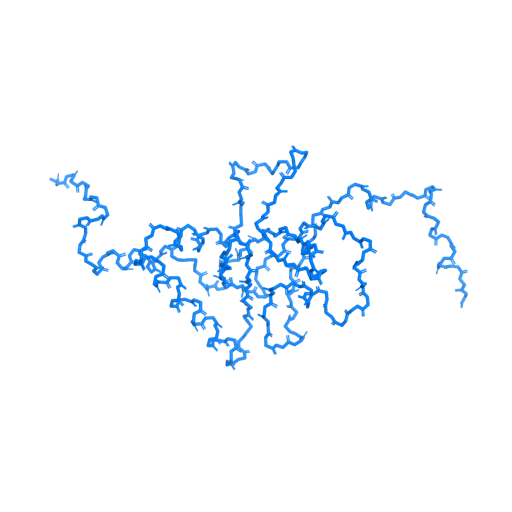YS A 1 90 ? -2.123 -0.528 14.606 1.00 93.19 90 LYS A C 1
ATOM 734 O O . LYS A 1 90 ? -1.029 -1.014 14.894 1.00 93.19 90 LYS A O 1
ATOM 739 N N . GLN A 1 91 ? -2.827 -0.930 13.550 1.00 90.38 91 GLN A N 1
ATOM 740 C CA . GLN A 1 91 ? -2.390 -2.000 12.657 1.00 90.38 91 GLN A CA 1
ATOM 741 C C . GLN A 1 91 ? -1.131 -1.621 11.863 1.00 90.38 91 GLN A C 1
ATOM 743 O O . GLN A 1 91 ? -0.168 -2.386 11.829 1.00 90.38 91 GLN A O 1
ATOM 748 N N . ILE A 1 92 ? -1.069 -0.405 11.320 1.00 89.06 92 ILE A N 1
ATOM 749 C CA . ILE A 1 92 ? 0.122 0.118 10.632 1.00 89.06 92 ILE A CA 1
ATOM 750 C C . ILE A 1 92 ? 1.318 0.197 11.590 1.00 89.06 92 ILE A C 1
ATOM 752 O O . ILE A 1 92 ? 2.432 -0.191 11.235 1.00 89.06 92 ILE A O 1
ATOM 756 N N . ALA A 1 93 ? 1.104 0.639 12.834 1.00 90.25 93 ALA A N 1
ATOM 757 C CA . ALA A 1 93 ? 2.155 0.662 13.848 1.00 90.25 93 ALA A CA 1
ATOM 758 C C . ALA A 1 93 ? 2.699 -0.747 14.145 1.00 90.25 93 ALA A C 1
ATOM 760 O O . ALA A 1 93 ? 3.903 -0.906 14.363 1.00 90.25 93 ALA A O 1
ATOM 761 N N . ARG A 1 94 ? 1.845 -1.782 14.112 1.00 88.00 94 ARG A N 1
ATOM 762 C CA . ARG A 1 94 ? 2.282 -3.186 14.193 1.00 88.00 94 ARG A CA 1
ATOM 763 C C . ARG A 1 94 ? 3.097 -3.592 12.971 1.00 88.00 94 ARG A C 1
ATOM 765 O O . ARG A 1 94 ? 4.147 -4.187 13.167 1.00 88.00 94 ARG A O 1
ATOM 772 N N . CYS A 1 95 ? 2.704 -3.205 11.757 1.00 85.88 95 CYS A N 1
ATOM 773 C CA . CYS A 1 95 ? 3.500 -3.454 10.548 1.00 85.88 95 CYS A CA 1
ATOM 774 C C . CYS A 1 95 ? 4.900 -2.826 10.641 1.00 85.88 95 CYS A C 1
ATOM 776 O O . CYS A 1 95 ? 5.886 -3.496 10.351 1.00 85.88 95 CYS A O 1
ATOM 778 N N . TYR A 1 96 ? 5.016 -1.583 11.123 1.00 86.69 96 TYR A N 1
ATOM 779 C CA . TYR A 1 96 ? 6.319 -0.949 11.369 1.00 86.69 96 TYR A CA 1
ATOM 780 C C . TYR A 1 96 ? 7.140 -1.664 12.444 1.00 86.69 96 TYR A C 1
ATOM 782 O O . TYR A 1 96 ? 8.364 -1.746 12.334 1.00 86.69 96 TYR A O 1
ATOM 790 N N . LYS A 1 97 ? 6.493 -2.173 13.501 1.00 87.62 97 LYS A N 1
ATOM 791 C CA . LYS A 1 97 ? 7.165 -3.024 14.486 1.00 87.62 97 LYS A CA 1
ATOM 792 C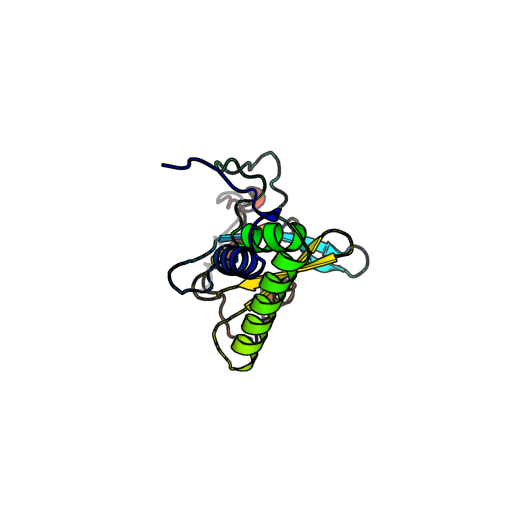 C . LYS A 1 97 ? 7.646 -4.311 13.814 1.00 87.62 97 LYS A C 1
ATOM 794 O O . LYS A 1 97 ? 8.840 -4.528 13.743 1.00 87.62 97 LYS A O 1
ATOM 799 N N . ASP A 1 98 ? 6.778 -5.099 13.207 1.00 84.81 98 ASP A N 1
ATOM 800 C CA . ASP A 1 98 ? 7.163 -6.336 12.521 1.00 84.81 98 ASP A CA 1
ATOM 801 C C . ASP A 1 98 ? 8.322 -6.135 11.529 1.00 84.81 98 ASP A C 1
ATOM 803 O O . ASP A 1 98 ? 9.290 -6.898 11.545 1.00 84.81 98 ASP A O 1
ATOM 807 N N . LEU A 1 99 ? 8.282 -5.043 10.762 1.00 80.25 99 LEU A N 1
ATOM 808 C CA . LEU A 1 99 ? 9.356 -4.625 9.872 1.00 80.25 99 LEU A CA 1
ATOM 809 C C . LEU A 1 99 ? 10.679 -4.385 10.615 1.00 80.25 99 LEU A C 1
ATOM 811 O O . LEU A 1 99 ? 11.714 -4.920 10.227 1.00 80.25 99 LEU A O 1
ATOM 815 N N . ARG A 1 100 ? 10.663 -3.623 11.718 1.00 83.12 100 ARG A N 1
ATOM 816 C CA . ARG A 1 100 ? 11.849 -3.377 12.561 1.00 83.12 100 ARG A CA 1
ATOM 817 C C . ARG A 1 100 ? 12.428 -4.656 13.161 1.00 83.12 100 ARG A C 1
ATOM 819 O O . ARG A 1 100 ? 13.646 -4.737 13.290 1.00 83.12 100 ARG A O 1
ATOM 826 N N . TRP A 1 101 ? 11.602 -5.651 13.465 1.00 84.06 101 TRP A N 1
ATOM 827 C CA . TRP A 1 101 ? 12.043 -6.960 13.958 1.00 84.06 101 TRP A CA 1
ATOM 828 C C . TRP A 1 101 ? 12.462 -7.921 12.830 1.00 84.06 101 TRP A C 1
ATOM 830 O O . TRP A 1 101 ? 12.770 -9.076 13.094 1.00 84.06 101 TRP A O 1
ATOM 840 N N . GLY A 1 102 ? 12.511 -7.449 11.580 1.00 76.50 102 GLY A N 1
ATOM 841 C CA . GLY A 1 102 ? 13.020 -8.216 10.444 1.00 76.50 102 GLY A CA 1
ATOM 842 C C . GLY A 1 102 ? 12.016 -9.195 9.838 1.00 76.50 102 GLY A C 1
ATOM 843 O O . GLY A 1 102 ? 12.405 -10.027 9.024 1.00 76.50 102 GLY A O 1
ATOM 844 N N . LYS A 1 103 ? 10.726 -9.108 10.190 1.00 79.69 103 LYS A N 1
ATOM 845 C CA . LYS A 1 103 ? 9.696 -9.898 9.506 1.00 79.69 103 LYS A CA 1
ATOM 846 C C . LYS A 1 103 ? 9.523 -9.396 8.073 1.00 79.69 103 LYS A C 1
ATOM 848 O O . LYS A 1 103 ? 9.631 -8.196 7.818 1.00 79.69 103 LYS A O 1
ATOM 853 N N . SER A 1 104 ? 9.188 -10.308 7.159 1.00 78.81 104 SER A N 1
ATOM 854 C CA . SER A 1 104 ? 8.859 -9.974 5.768 1.00 78.81 104 SER A CA 1
ATOM 855 C C . SER A 1 104 ? 7.560 -9.166 5.714 1.00 78.81 104 SER A C 1
ATOM 857 O O . SER A 1 104 ? 6.454 -9.707 5.716 1.00 78.81 104 SER A O 1
ATOM 859 N N . ARG A 1 105 ? 7.704 -7.842 5.767 1.00 81.94 105 ARG A N 1
ATOM 860 C CA . ARG A 1 105 ? 6.634 -6.848 5.710 1.00 81.94 105 ARG A CA 1
ATOM 861 C C . ARG A 1 105 ? 7.097 -5.684 4.854 1.00 81.94 105 ARG A C 1
ATOM 863 O O . ARG A 1 105 ? 8.289 -5.407 4.751 1.00 81.94 105 ARG A O 1
ATOM 870 N N . ALA A 1 106 ? 6.138 -4.981 4.282 1.00 83.50 106 ALA A N 1
ATOM 871 C CA . ALA A 1 106 ? 6.368 -3.712 3.625 1.00 83.50 106 ALA A CA 1
ATOM 872 C C . ALA A 1 106 ? 5.262 -2.735 4.017 1.00 83.50 106 ALA A C 1
ATOM 874 O O . ALA A 1 106 ? 4.188 -3.125 4.479 1.00 83.50 106 ALA A O 1
ATOM 875 N N . VAL A 1 107 ? 5.547 -1.450 3.875 1.00 86.75 107 VAL A N 1
ATOM 876 C CA . VAL A 1 107 ? 4.574 -0.388 4.114 1.00 86.75 107 VAL A CA 1
ATOM 877 C C . VAL A 1 107 ? 4.582 0.518 2.901 1.00 86.75 107 VAL A C 1
ATOM 879 O O . VAL A 1 107 ? 5.635 1.030 2.539 1.00 86.75 107 VAL A O 1
ATOM 882 N N . ALA A 1 108 ? 3.428 0.732 2.285 1.00 86.62 108 ALA A N 1
ATOM 883 C CA . ALA A 1 108 ? 3.297 1.644 1.157 1.00 86.62 108 ALA A CA 1
ATOM 884 C C . ALA A 1 108 ? 2.528 2.900 1.558 1.00 86.62 108 ALA A C 1
ATOM 886 O O . ALA A 1 108 ? 1.695 2.874 2.470 1.00 86.62 108 ALA A O 1
ATOM 887 N N . ARG A 1 109 ? 2.846 4.010 0.888 1.00 88.88 109 ARG A N 1
ATOM 888 C CA . ARG A 1 109 ? 2.177 5.297 1.058 1.00 88.88 109 ARG A CA 1
ATOM 889 C C . ARG A 1 109 ? 1.621 5.784 -0.266 1.00 88.88 109 ARG A C 1
ATOM 891 O O . ARG A 1 109 ? 2.380 6.133 -1.167 1.00 88.88 109 ARG A O 1
ATOM 898 N N . ILE A 1 110 ? 0.301 5.886 -0.324 1.00 87.12 110 ILE A N 1
ATOM 899 C CA . ILE A 1 110 ? -0.415 6.531 -1.422 1.00 87.12 110 ILE A CA 1
ATOM 900 C C . ILE A 1 110 ? -0.581 8.012 -1.090 1.00 87.12 110 ILE A C 1
ATOM 902 O O . ILE A 1 110 ? -1.032 8.359 0.006 1.00 87.12 110 ILE A O 1
ATOM 906 N N . ARG A 1 111 ? -0.262 8.896 -2.036 1.00 85.00 111 ARG A N 1
ATOM 907 C CA . ARG A 1 111 ? -0.649 10.309 -1.949 1.00 85.00 111 ARG A CA 1
ATOM 908 C C . ARG A 1 111 ? -2.084 10.485 -2.439 1.00 85.00 111 ARG A C 1
ATOM 910 O O . ARG A 1 111 ? -2.434 10.026 -3.521 1.00 85.00 111 ARG A O 1
ATOM 917 N N . HIS A 1 112 ? -2.893 11.187 -1.651 1.00 79.38 112 HIS A N 1
ATOM 918 C CA . HIS A 1 112 ? -4.263 11.560 -1.985 1.00 79.38 112 HIS A CA 1
ATOM 919 C C . HIS A 1 112 ? -4.519 13.015 -1.574 1.00 79.38 112 HIS A C 1
ATOM 921 O O . HIS A 1 112 ? -4.689 13.333 -0.393 1.00 79.38 112 HIS A O 1
ATOM 927 N N . GLY A 1 113 ? -4.505 13.920 -2.556 1.00 78.19 113 GLY A N 1
ATOM 928 C CA . GLY A 1 113 ? -4.557 15.361 -2.308 1.00 78.19 113 GLY A CA 1
ATOM 929 C C . GLY A 1 113 ? -3.383 15.821 -1.435 1.00 78.19 113 GLY A C 1
ATOM 930 O O . GLY A 1 113 ? -2.227 15.551 -1.748 1.00 78.19 113 GLY A O 1
ATOM 931 N N . GLN A 1 114 ? -3.682 16.496 -0.322 1.00 77.31 114 GLN A N 1
ATOM 932 C CA . GLN A 1 114 ? -2.677 16.933 0.661 1.00 77.31 114 GLN A CA 1
ATOM 933 C C . GLN A 1 114 ? -2.342 15.871 1.724 1.00 77.31 114 GLN A C 1
ATOM 935 O O . GLN A 1 114 ? -1.512 16.116 2.597 1.00 77.31 114 GLN A O 1
ATOM 940 N N . GLN A 1 115 ? -2.987 14.703 1.686 1.00 80.19 115 GLN A N 1
ATOM 941 C CA . GLN A 1 115 ? -2.785 13.640 2.668 1.00 80.19 115 GLN A CA 1
ATOM 942 C C . GLN A 1 115 ? -2.001 12.474 2.065 1.00 80.19 115 GLN A C 1
ATOM 944 O O . GLN A 1 115 ? -2.045 12.217 0.863 1.00 80.19 115 GLN A O 1
ATOM 949 N N . SER A 1 116 ? -1.286 11.745 2.922 1.00 84.19 116 SER A N 1
ATOM 950 C CA . SER A 1 116 ? -0.708 10.449 2.566 1.00 84.19 116 SER A CA 1
ATOM 951 C C . SER A 1 116 ? -1.362 9.367 3.407 1.00 84.19 116 SER A C 1
ATOM 953 O O . SER A 1 116 ? -1.516 9.515 4.621 1.00 84.19 116 SER A O 1
ATOM 955 N N . ILE A 1 117 ? -1.778 8.295 2.749 1.00 87.38 117 ILE A N 1
ATOM 956 C CA . ILE A 1 117 ? -2.443 7.164 3.380 1.00 87.38 117 ILE A CA 1
ATOM 957 C C . ILE A 1 117 ? -1.468 6.007 3.352 1.00 87.38 117 ILE A C 1
ATOM 959 O O . ILE A 1 117 ? -0.883 5.691 2.319 1.00 87.38 117 ILE A O 1
ATOM 963 N N . THR A 1 118 ? -1.255 5.427 4.525 1.00 89.06 118 THR A N 1
ATOM 964 C CA . THR A 1 118 ? -0.294 4.351 4.737 1.00 89.06 118 THR A CA 1
ATOM 965 C C . THR A 1 118 ? -1.050 3.048 4.940 1.00 89.06 118 THR A C 1
ATOM 967 O O . THR A 1 118 ? -2.065 3.046 5.626 1.00 89.06 118 THR A O 1
ATOM 970 N N . PHE A 1 119 ? -0.560 1.944 4.389 1.00 87.12 119 PHE A N 1
ATOM 971 C CA . PHE A 1 119 ? -1.144 0.614 4.591 1.00 87.12 119 PHE A CA 1
ATOM 972 C C . PHE A 1 119 ? -0.053 -0.458 4.537 1.00 87.12 119 PHE A C 1
ATOM 974 O O . PHE A 1 119 ? 1.075 -0.223 4.088 1.00 87.12 119 PHE A O 1
ATOM 981 N N . GLY A 1 120 ? -0.379 -1.631 5.074 1.00 86.81 120 GLY A N 1
ATOM 982 C CA . GLY A 1 120 ? 0.533 -2.767 5.134 1.00 86.81 120 GLY A CA 1
ATOM 983 C C . GLY A 1 120 ? 0.533 -3.579 3.841 1.00 86.81 120 GLY A C 1
ATOM 984 O O . GLY A 1 120 ? -0.521 -3.849 3.270 1.00 86.81 120 GLY A O 1
ATOM 985 N N . LEU A 1 121 ? 1.721 -4.014 3.436 1.00 86.12 121 LEU A N 1
ATOM 986 C CA . LEU A 1 121 ? 1.960 -4.932 2.330 1.00 86.12 121 LEU A CA 1
ATOM 987 C C . LEU A 1 121 ? 2.688 -6.189 2.823 1.00 86.12 121 LEU A C 1
ATOM 989 O O . LEU A 1 121 ? 3.468 -6.146 3.786 1.00 86.12 121 LEU A O 1
ATOM 993 N N . PHE A 1 122 ? 2.455 -7.299 2.125 1.00 85.50 122 PHE A N 1
ATOM 994 C CA . PHE A 1 122 ? 3.017 -8.617 2.426 1.00 85.50 122 PHE A CA 1
ATOM 995 C C . PHE A 1 122 ? 3.859 -9.108 1.247 1.00 85.50 122 PHE A C 1
ATOM 997 O O . PHE A 1 122 ? 3.324 -9.761 0.362 1.00 85.50 122 PHE A O 1
ATOM 1004 N N . PRO A 1 123 ? 5.172 -8.836 1.213 1.00 79.00 123 PRO A N 1
ATOM 1005 C CA . PRO A 1 123 ? 6.004 -9.063 0.025 1.00 79.00 123 PRO A CA 1
ATOM 1006 C C . PRO A 1 123 ? 5.984 -10.477 -0.573 1.00 79.00 123 PRO A C 1
ATOM 1008 O O . PRO A 1 123 ? 6.192 -10.632 -1.771 1.00 79.00 123 PRO A O 1
ATOM 1011 N N . GLY A 1 124 ? 5.752 -11.503 0.252 1.00 79.06 124 GLY A N 1
ATOM 1012 C CA . GLY A 1 124 ? 5.665 -12.899 -0.194 1.00 79.06 124 GLY A CA 1
ATOM 1013 C C . GLY A 1 124 ? 4.250 -13.393 -0.519 1.00 79.06 124 GLY A C 1
ATOM 1014 O O . GLY A 1 124 ? 4.086 -14.586 -0.741 1.00 79.06 124 GLY A O 1
ATOM 1015 N N . GLN A 1 125 ? 3.229 -12.534 -0.460 1.00 84.06 125 GLN A N 1
ATOM 1016 C CA . GLN A 1 125 ? 1.809 -12.915 -0.590 1.00 84.06 125 GLN A CA 1
ATOM 1017 C C . GLN A 1 125 ? 1.012 -11.938 -1.452 1.00 84.06 125 GLN A C 1
ATOM 1019 O O . GLN A 1 125 ? 0.149 -12.350 -2.219 1.00 84.06 125 GLN A O 1
ATOM 1024 N N . ASP A 1 126 ? 1.287 -10.647 -1.309 1.00 88.50 126 ASP A N 1
ATOM 1025 C CA . ASP A 1 126 ? 0.581 -9.591 -2.010 1.00 88.50 126 ASP A CA 1
ATOM 1026 C C . ASP A 1 126 ? 1.100 -9.441 -3.434 1.00 88.50 126 ASP A C 1
ATOM 1028 O O . ASP A 1 126 ? 2.308 -9.369 -3.660 1.00 88.50 126 ASP A O 1
ATOM 1032 N N . LEU A 1 127 ? 0.167 -9.328 -4.377 1.00 88.75 127 LEU A N 1
ATOM 1033 C CA . LEU A 1 127 ? 0.452 -8.936 -5.748 1.00 88.75 127 LEU A CA 1
ATOM 1034 C C . LEU A 1 127 ? 0.418 -7.410 -5.841 1.00 88.75 127 LEU A C 1
ATOM 1036 O O . LEU A 1 127 ? -0.576 -6.779 -5.481 1.00 88.75 127 LEU A O 1
ATOM 1040 N N . ILE A 1 128 ? 1.493 -6.818 -6.347 1.00 86.62 128 ILE A N 1
ATOM 1041 C CA . ILE A 1 128 ? 1.603 -5.376 -6.569 1.00 86.62 128 ILE A CA 1
ATOM 1042 C C . ILE A 1 128 ? 1.533 -5.111 -8.067 1.00 86.62 128 ILE A C 1
ATOM 1044 O O . ILE A 1 128 ? 2.476 -5.412 -8.788 1.00 86.62 128 ILE A O 1
ATOM 1048 N N . CYS A 1 129 ? 0.438 -4.514 -8.520 1.00 86.25 129 CYS A N 1
ATOM 1049 C CA . CYS A 1 129 ? 0.218 -4.099 -9.898 1.00 86.25 129 CYS A CA 1
ATOM 1050 C C . CYS A 1 129 ? 0.481 -2.594 -10.040 1.00 86.25 129 CYS A C 1
ATOM 1052 O O . CYS A 1 129 ? -0.128 -1.779 -9.345 1.00 86.25 129 CYS A O 1
ATOM 1054 N N . MET A 1 130 ? 1.370 -2.208 -10.953 1.00 83.81 130 MET A N 1
ATOM 1055 C CA . MET A 1 130 ? 1.738 -0.812 -11.188 1.00 83.81 130 MET A CA 1
ATOM 1056 C C . MET A 1 130 ? 1.293 -0.320 -12.562 1.00 83.81 130 MET A C 1
ATOM 1058 O O . MET A 1 130 ? 1.688 -0.873 -13.583 1.00 83.81 130 MET A O 1
ATOM 1062 N N . GLN A 1 131 ? 0.547 0.778 -12.580 1.00 82.44 131 GLN A N 1
ATOM 1063 C CA . GLN A 1 131 ? 0.214 1.532 -13.783 1.00 82.44 131 GLN A CA 1
ATOM 1064 C C . GLN A 1 131 ? 1.277 2.611 -13.978 1.00 82.44 131 GLN A C 1
ATOM 1066 O O . GLN A 1 131 ? 1.414 3.525 -13.155 1.00 82.44 131 GLN A O 1
ATOM 1071 N N . LEU A 1 132 ? 2.062 2.478 -15.043 1.00 77.31 132 LEU A N 1
ATOM 1072 C CA . LEU A 1 132 ? 3.163 3.377 -15.365 1.00 77.31 132 LEU A CA 1
ATOM 1073 C C . LEU A 1 132 ? 2.741 4.296 -16.521 1.00 77.31 132 LEU A C 1
ATOM 1075 O O . LEU A 1 132 ? 2.692 3.838 -17.654 1.00 77.31 132 LEU A O 1
ATOM 1079 N N . PRO A 1 133 ? 2.477 5.591 -16.282 1.00 65.19 133 PRO A N 1
ATOM 1080 C CA . PRO A 1 133 ? 2.057 6.514 -17.337 1.00 65.19 133 PRO A CA 1
ATOM 1081 C C . PRO A 1 133 ? 3.205 6.963 -18.258 1.00 65.19 133 PRO A C 1
ATOM 1083 O O . PRO A 1 133 ? 2.950 7.552 -19.301 1.00 65.19 133 PRO A O 1
ATOM 1086 N N . ASP A 1 134 ? 4.467 6.749 -17.867 1.00 66.12 134 ASP A N 1
ATOM 1087 C CA . ASP A 1 134 ? 5.646 7.108 -18.666 1.00 66.12 134 ASP A CA 1
ATOM 1088 C C . ASP A 1 134 ? 6.851 6.223 -18.300 1.00 66.12 134 ASP A C 1
ATOM 1090 O O . ASP A 1 134 ? 7.445 6.357 -17.218 1.00 66.12 134 ASP A O 1
ATOM 1094 N N . THR A 1 135 ? 7.228 5.335 -19.221 1.00 65.25 135 THR A N 1
ATOM 1095 C CA . THR A 1 135 ? 8.395 4.449 -19.100 1.00 65.25 135 THR A CA 1
ATOM 1096 C C . THR A 1 135 ? 9.701 5.099 -19.560 1.00 65.25 135 THR A C 1
ATOM 1098 O O . THR A 1 135 ? 10.765 4.596 -19.203 1.00 65.25 135 THR A O 1
ATOM 1101 N N . LYS A 1 136 ? 9.670 6.257 -20.247 1.00 62.09 136 LYS A N 1
ATOM 1102 C CA . LYS A 1 136 ? 10.846 6.876 -20.905 1.00 62.09 136 LYS A CA 1
ATOM 1103 C C . LYS A 1 136 ? 11.983 7.264 -19.957 1.00 62.09 136 LYS A C 1
ATOM 1105 O O . LYS A 1 136 ? 13.073 7.594 -20.400 1.00 62.09 136 LYS A O 1
ATOM 1110 N N . ASN A 1 137 ? 11.735 7.254 -18.649 1.00 59.69 137 ASN A N 1
ATOM 1111 C CA . ASN A 1 137 ? 12.711 7.612 -17.619 1.00 59.69 137 ASN A CA 1
ATOM 1112 C C . ASN A 1 137 ? 12.742 6.597 -16.469 1.00 59.69 137 ASN A C 1
ATOM 1114 O O . ASN A 1 137 ? 12.973 6.970 -15.311 1.00 59.69 137 ASN A O 1
ATOM 1118 N N . LEU A 1 138 ? 12.349 5.351 -16.724 1.00 64.62 138 LEU A N 1
ATOM 1119 C CA . LEU A 1 138 ? 12.676 4.259 -15.820 1.00 64.62 138 LEU A CA 1
ATOM 1120 C C . LEU A 1 138 ? 14.101 3.845 -16.158 1.00 64.62 138 LEU A C 1
ATOM 1122 O O . LEU A 1 138 ? 14.380 3.494 -17.296 1.00 64.62 138 LEU A O 1
ATOM 1126 N N . TYR A 1 139 ? 15.006 3.936 -15.188 1.00 60.19 139 TYR A N 1
ATOM 1127 C CA . TYR A 1 139 ? 16.336 3.360 -15.331 1.00 60.19 139 TYR A CA 1
ATOM 1128 C C . TYR A 1 139 ? 16.228 1.887 -14.930 1.00 60.19 139 TYR A C 1
ATOM 1130 O O . TYR A 1 139 ? 16.156 1.613 -13.728 1.00 60.19 139 TYR A O 1
ATOM 1138 N N . PRO A 1 140 ? 16.189 0.935 -15.884 1.00 56.66 140 PRO A N 1
ATOM 1139 C CA . PRO A 1 140 ? 16.039 -0.488 -15.565 1.00 56.66 140 PRO A CA 1
ATOM 1140 C C . PRO A 1 140 ? 17.212 -1.022 -14.730 1.00 56.66 140 PRO A C 1
ATOM 1142 O O . PRO A 1 140 ? 17.062 -2.005 -14.016 1.00 56.66 140 PRO A O 1
ATOM 1145 N N . TYR A 1 141 ? 18.355 -0.329 -14.763 1.00 54.31 141 TYR A N 1
ATOM 1146 C CA . TYR A 1 141 ? 19.567 -0.653 -14.007 1.00 54.31 141 TYR A CA 1
ATOM 1147 C C . TYR A 1 141 ? 19.659 0.025 -12.633 1.00 54.31 141 TYR A C 1
ATOM 1149 O O . TYR A 1 141 ? 20.690 -0.066 -11.966 1.00 54.31 141 TYR A O 1
ATOM 1157 N N . ALA A 1 142 ? 18.621 0.741 -12.191 1.00 58.84 142 ALA A N 1
ATOM 1158 C CA . ALA A 1 142 ? 18.599 1.250 -10.827 1.00 58.84 142 ALA A CA 1
ATOM 1159 C C . ALA A 1 142 ? 18.605 0.074 -9.838 1.00 58.84 142 ALA A C 1
ATOM 1161 O O . ALA A 1 142 ? 17.830 -0.867 -9.989 1.00 58.84 142 ALA A O 1
ATOM 1162 N N . TYR A 1 143 ? 19.431 0.165 -8.790 1.00 53.06 143 TYR A N 1
ATOM 1163 C CA . TYR A 1 143 ? 19.633 -0.887 -7.778 1.00 53.06 143 TYR A CA 1
ATOM 1164 C C . TYR A 1 143 ? 18.337 -1.429 -7.143 1.00 53.06 143 TYR A C 1
ATOM 1166 O O . TYR A 1 143 ? 18.342 -2.517 -6.574 1.00 53.06 143 TYR A O 1
ATOM 1174 N N . ASN A 1 144 ? 17.229 -0.683 -7.223 1.00 63.72 144 ASN A N 1
ATOM 1175 C CA . ASN A 1 144 ? 15.898 -1.177 -6.897 1.00 63.72 144 ASN A CA 1
ATOM 1176 C C . ASN A 1 144 ? 14.823 -0.312 -7.595 1.00 63.72 144 ASN A C 1
ATOM 1178 O O . ASN A 1 144 ? 14.660 0.847 -7.204 1.00 63.72 144 ASN A O 1
ATOM 1182 N N . PRO A 1 145 ? 14.048 -0.816 -8.573 1.00 58.97 145 PRO A N 1
ATOM 1183 C CA . PRO A 1 145 ? 12.974 -0.044 -9.208 1.00 58.97 145 PRO A CA 1
ATOM 1184 C C . PRO A 1 145 ? 11.882 0.400 -8.216 1.00 58.97 145 PRO A C 1
ATOM 1186 O O . PRO A 1 145 ? 11.247 1.433 -8.424 1.00 58.97 145 PRO A O 1
ATOM 1189 N N . LEU A 1 146 ? 11.716 -0.302 -7.086 1.00 67.44 146 LEU A N 1
ATOM 1190 C CA . LEU A 1 146 ? 10.809 0.104 -6.008 1.00 67.44 146 LEU A CA 1
ATOM 1191 C C . LEU A 1 146 ? 11.324 1.307 -5.209 1.00 67.44 146 LEU A C 1
ATOM 1193 O O . LEU A 1 146 ? 10.534 1.940 -4.518 1.00 67.44 146 LEU A O 1
ATOM 1197 N N . SER A 1 147 ? 12.612 1.662 -5.303 1.00 65.62 147 SER A N 1
ATOM 1198 C CA . SER A 1 147 ? 13.155 2.851 -4.621 1.00 65.62 147 SER A CA 1
ATOM 1199 C C . SER A 1 147 ? 12.555 4.162 -5.138 1.00 65.62 147 SER A C 1
ATOM 1201 O O . SER A 1 147 ? 12.530 5.161 -4.419 1.00 65.62 147 SER A O 1
ATOM 1203 N N . TYR A 1 148 ? 12.022 4.154 -6.365 1.00 64.31 148 TYR A N 1
ATOM 1204 C CA . TYR A 1 148 ? 11.278 5.277 -6.933 1.00 64.31 148 TYR A CA 1
ATOM 1205 C C . TYR A 1 148 ? 9.851 5.390 -6.394 1.00 64.31 148 TYR A C 1
ATOM 1207 O O . TYR A 1 148 ? 9.174 6.381 -6.661 1.00 64.31 148 TYR A O 1
ATOM 1215 N N . LEU A 1 149 ? 9.379 4.383 -5.668 1.00 72.00 149 LEU A N 1
ATOM 1216 C CA . LEU A 1 149 ? 8.032 4.326 -5.131 1.00 72.00 149 LEU A CA 1
ATOM 1217 C C . LEU A 1 149 ? 8.073 4.675 -3.648 1.00 72.00 149 LEU A C 1
ATOM 1219 O O . LEU A 1 149 ? 9.046 4.405 -2.947 1.00 72.00 149 LEU A O 1
ATOM 1223 N N . ASP A 1 150 ? 6.984 5.241 -3.135 1.00 78.81 150 ASP A N 1
ATOM 1224 C CA . ASP A 1 150 ? 6.831 5.489 -1.699 1.00 78.81 150 ASP A CA 1
ATOM 1225 C C . ASP A 1 150 ? 6.467 4.167 -0.963 1.00 78.81 150 ASP A C 1
ATOM 1227 O O . ASP A 1 150 ? 5.483 4.086 -0.226 1.00 78.81 150 ASP A O 1
ATOM 1231 N N . ILE A 1 151 ? 7.265 3.111 -1.184 1.00 79.81 151 ILE A N 1
ATOM 1232 C CA . ILE A 1 151 ? 7.175 1.791 -0.547 1.00 79.81 151 ILE A CA 1
ATOM 1233 C C . ILE A 1 151 ? 8.423 1.577 0.310 1.00 79.81 151 ILE A C 1
ATOM 1235 O O . ILE A 1 151 ? 9.551 1.625 -0.170 1.00 79.81 151 ILE A O 1
ATOM 1239 N N . TYR A 1 152 ? 8.218 1.327 1.598 1.00 78.75 152 TYR A N 1
ATOM 1240 C CA . TYR A 1 152 ? 9.275 1.130 2.579 1.00 78.75 152 TYR A CA 1
ATOM 1241 C C . TYR A 1 152 ? 9.421 -0.349 2.950 1.00 78.75 152 TYR A C 1
ATOM 1243 O O . TYR A 1 152 ? 8.477 -0.980 3.439 1.00 78.75 152 TYR A O 1
ATOM 1251 N N . THR A 1 153 ? 10.632 -0.877 2.763 1.00 75.06 153 THR A N 1
ATOM 1252 C CA . THR A 1 153 ? 11.073 -2.215 3.183 1.00 75.06 153 THR A CA 1
ATOM 1253 C C . THR A 1 153 ? 12.365 -2.084 4.004 1.00 75.06 153 THR A C 1
ATOM 1255 O O . THR A 1 153 ? 13.123 -1.132 3.824 1.00 75.06 153 THR A O 1
ATOM 1258 N N . LYS A 1 154 ? 12.621 -2.995 4.957 1.00 65.38 154 LYS A N 1
ATOM 1259 C CA . LYS A 1 154 ? 13.831 -2.931 5.807 1.00 65.38 154 LYS A CA 1
ATOM 1260 C C . LYS A 1 154 ? 15.066 -3.493 5.104 1.00 65.38 154 LYS A C 1
ATOM 1262 O O . LYS A 1 154 ? 16.170 -3.033 5.375 1.00 65.38 154 LYS A O 1
ATOM 1267 N N . TYR A 1 155 ? 14.891 -4.472 4.219 1.00 59.88 155 TYR A N 1
ATOM 1268 C CA . TYR A 1 155 ? 15.990 -5.056 3.461 1.00 59.88 155 TYR A CA 1
ATOM 1269 C C . TYR A 1 155 ? 15.859 -4.660 1.991 1.00 59.88 155 TYR A C 1
ATOM 1271 O O . TYR A 1 155 ? 14.789 -4.805 1.397 1.00 59.88 155 TYR A O 1
ATOM 1279 N N . SER A 1 156 ? 16.969 -4.225 1.390 1.00 52.66 156 SER A N 1
ATOM 1280 C CA . SER A 1 156 ? 17.121 -4.090 -0.068 1.00 52.66 156 SER A CA 1
ATOM 1281 C C . SER A 1 156 ? 16.803 -5.398 -0.806 1.00 52.66 156 SER A C 1
ATOM 1283 O O . SER A 1 156 ? 16.420 -5.362 -1.968 1.00 52.66 156 SER A O 1
ATOM 1285 N N . HIS A 1 157 ? 16.906 -6.535 -0.106 1.00 49.38 157 HIS A N 1
ATOM 1286 C CA . HIS A 1 157 ? 16.595 -7.885 -0.578 1.00 49.38 157 HIS A CA 1
ATOM 1287 C C . HIS A 1 157 ? 15.232 -8.413 -0.113 1.00 49.38 157 HIS A C 1
ATOM 1289 O O . HIS A 1 157 ? 14.971 -9.605 -0.262 1.00 49.38 157 HIS A O 1
ATOM 1295 N N . THR A 1 158 ? 14.352 -7.591 0.479 1.00 55.34 158 THR A N 1
ATOM 1296 C CA . THR A 1 158 ? 12.939 -7.983 0.578 1.00 55.34 158 THR A CA 1
ATOM 1297 C C . THR A 1 158 ? 12.391 -7.971 -0.841 1.00 55.34 158 THR A C 1
ATOM 1299 O O . THR A 1 158 ? 11.873 -6.962 -1.312 1.00 55.34 158 THR A O 1
ATOM 1302 N N . VAL A 1 159 ? 12.597 -9.083 -1.543 1.00 57.56 159 VAL A N 1
ATOM 1303 C CA . VAL A 1 159 ? 12.078 -9.297 -2.881 1.00 57.56 159 VAL A CA 1
ATOM 1304 C C . VAL A 1 159 ? 10.567 -9.298 -2.720 1.00 57.56 159 VAL A C 1
ATOM 1306 O O . VAL A 1 159 ? 9.994 -10.205 -2.118 1.00 57.56 159 VAL A O 1
ATOM 1309 N N . MET A 1 160 ? 9.925 -8.229 -3.181 1.00 66.81 160 MET A N 1
ATOM 1310 C CA . MET A 1 160 ? 8.511 -8.299 -3.514 1.00 66.81 160 MET A CA 1
ATOM 1311 C C . MET A 1 160 ? 8.421 -9.364 -4.603 1.00 66.81 160 MET A C 1
ATOM 1313 O O . MET A 1 160 ? 8.859 -9.130 -5.726 1.00 66.81 160 MET A O 1
ATOM 1317 N N . ALA A 1 161 ? 7.973 -10.561 -4.233 1.00 66.25 161 ALA A N 1
ATOM 1318 C CA . ALA A 1 161 ? 8.030 -11.720 -5.117 1.00 66.25 161 ALA A CA 1
ATOM 1319 C C . ALA A 1 161 ? 7.036 -11.587 -6.279 1.00 66.25 161 ALA A C 1
ATOM 1321 O O . ALA A 1 161 ? 7.258 -12.137 -7.353 1.00 66.25 161 ALA A O 1
ATOM 1322 N N . SER A 1 162 ? 5.971 -10.812 -6.061 1.00 83.12 162 SER A N 1
ATOM 1323 C CA . SER A 1 162 ? 4.833 -10.695 -6.964 1.00 83.12 162 SER A CA 1
ATOM 1324 C C . SER A 1 162 ? 4.619 -9.235 -7.366 1.00 83.12 162 SER A C 1
ATOM 1326 O O . SER A 1 162 ? 3.808 -8.521 -6.775 1.00 83.12 162 SER A O 1
ATOM 1328 N N . ILE A 1 163 ? 5.367 -8.781 -8.372 1.00 82.25 163 ILE A N 1
ATOM 1329 C CA . ILE A 1 163 ? 5.176 -7.476 -9.014 1.00 82.25 163 ILE A CA 1
ATOM 1330 C C . ILE A 1 163 ? 4.641 -7.697 -10.430 1.00 82.25 163 ILE A C 1
ATOM 1332 O O . ILE A 1 163 ? 5.173 -8.516 -11.174 1.00 82.25 163 ILE A O 1
ATOM 1336 N N . ALA A 1 164 ? 3.633 -6.922 -10.811 1.00 84.44 164 ALA A N 1
ATOM 1337 C CA . ALA A 1 164 ? 3.107 -6.829 -12.161 1.00 84.44 164 ALA A CA 1
ATOM 1338 C C . ALA A 1 164 ? 3.042 -5.363 -12.613 1.00 84.44 164 ALA A C 1
ATOM 1340 O O . ALA A 1 164 ? 2.943 -4.439 -11.802 1.00 84.44 164 ALA A O 1
ATOM 1341 N N . PHE A 1 165 ? 3.060 -5.159 -13.925 1.00 82.25 165 PHE A N 1
ATOM 1342 C CA . PHE A 1 165 ? 2.848 -3.862 -14.558 1.00 82.25 165 PHE A CA 1
ATOM 1343 C C . PHE A 1 165 ? 1.579 -3.931 -15.408 1.00 82.25 165 PHE A C 1
ATOM 1345 O O . PHE A 1 165 ? 1.307 -4.969 -16.011 1.00 82.25 165 PHE A O 1
ATOM 1352 N N . GLU A 1 166 ? 0.789 -2.855 -15.431 1.00 80.75 166 GLU A N 1
ATOM 1353 C CA . GLU A 1 166 ? -0.302 -2.741 -16.401 1.00 80.75 166 GLU A CA 1
ATOM 1354 C C . GLU A 1 166 ? 0.307 -2.743 -17.800 1.00 80.75 166 GLU A C 1
ATOM 1356 O O . GLU A 1 166 ? 1.230 -1.979 -18.079 1.00 80.75 166 GLU A O 1
ATOM 1361 N N . TYR A 1 167 ? -0.180 -3.650 -18.640 1.00 80.25 167 TYR A N 1
ATOM 1362 C CA . TYR A 1 167 ? 0.281 -3.777 -20.009 1.00 80.25 167 TYR A CA 1
ATOM 1363 C C . TYR A 1 167 ? -0.155 -2.563 -20.829 1.00 80.25 167 TYR A C 1
ATOM 1365 O O . TYR A 1 167 ? -1.322 -2.172 -20.797 1.00 80.25 167 TYR A O 1
ATOM 1373 N N . ASP A 1 168 ? 0.785 -2.008 -21.583 1.00 76.19 168 ASP A N 1
ATOM 1374 C CA . ASP A 1 168 ? 0.541 -0.964 -22.568 1.00 76.19 168 ASP A CA 1
ATOM 1375 C C . ASP A 1 168 ? 0.782 -1.555 -23.963 1.00 76.19 168 ASP A C 1
ATOM 1377 O O . ASP A 1 168 ? 1.814 -2.182 -24.206 1.00 76.19 168 ASP A O 1
ATOM 1381 N N . GLU A 1 169 ? -0.161 -1.366 -24.888 1.00 79.25 169 GLU A N 1
ATOM 1382 C CA . GLU A 1 169 ? -0.047 -1.867 -26.266 1.00 79.25 169 GLU A CA 1
ATOM 1383 C C . GLU A 1 169 ? 1.167 -1.286 -27.005 1.00 79.25 169 GLU A C 1
ATOM 1385 O O . GLU A 1 169 ? 1.684 -1.918 -27.919 1.00 79.25 169 GLU A O 1
ATOM 1390 N N . SER A 1 170 ? 1.683 -0.123 -26.594 1.00 76.62 170 SER A N 1
ATOM 1391 C CA . SER A 1 170 ? 2.945 0.416 -27.120 1.00 76.62 170 SER A CA 1
ATOM 1392 C C . SER A 1 170 ? 4.173 -0.424 -26.756 1.00 76.62 170 SER A C 1
ATOM 1394 O O . SER A 1 170 ? 5.241 -0.205 -27.321 1.00 76.62 170 SER A O 1
ATOM 1396 N N . TRP A 1 171 ? 4.042 -1.373 -25.822 1.00 75.75 171 TRP A N 1
ATOM 1397 C CA . TRP A 1 171 ? 5.072 -2.363 -25.498 1.00 75.75 171 TRP A CA 1
ATOM 1398 C C . TRP A 1 171 ? 4.908 -3.655 -26.305 1.00 75.75 171 TRP A C 1
ATOM 1400 O O . TRP A 1 171 ? 5.682 -4.592 -26.104 1.00 75.75 171 TRP A O 1
ATOM 1410 N N . ALA A 1 172 ? 3.882 -3.756 -27.161 1.00 82.00 172 ALA A N 1
ATOM 1411 C CA . ALA A 1 172 ? 3.726 -4.892 -28.053 1.00 82.00 172 ALA A CA 1
ATOM 1412 C C . ALA A 1 172 ? 4.971 -5.020 -28.931 1.00 82.00 172 ALA A C 1
ATOM 1414 O O . ALA A 1 172 ? 5.359 -4.083 -29.621 1.00 82.00 172 ALA A O 1
ATOM 1415 N N . PHE A 1 173 ? 5.581 -6.197 -28.878 1.00 80.56 173 PHE A N 1
ATOM 1416 C CA . PHE A 1 173 ? 6.710 -6.537 -29.721 1.00 80.56 173 PHE A CA 1
ATOM 1417 C C . PHE A 1 173 ? 6.240 -6.704 -31.169 1.00 80.56 173 PHE A C 1
ATOM 1419 O O . PHE A 1 173 ? 5.343 -7.511 -31.433 1.00 80.56 173 PHE A O 1
ATOM 1426 N N . ASP A 1 174 ? 6.851 -5.966 -32.094 1.00 80.75 174 ASP A N 1
ATOM 1427 C CA . ASP A 1 174 ? 6.612 -6.097 -33.528 1.00 80.75 174 ASP A CA 1
ATOM 1428 C C . ASP A 1 174 ? 7.817 -6.798 -34.180 1.00 80.75 174 ASP A C 1
ATOM 1430 O O . ASP A 1 174 ? 8.841 -6.155 -34.411 1.00 80.75 174 ASP A O 1
ATOM 1434 N N . PRO A 1 175 ? 7.731 -8.100 -34.510 1.00 75.00 175 PRO A N 1
ATOM 1435 C CA . PRO A 1 175 ? 8.859 -8.850 -35.064 1.00 75.00 175 PRO A CA 1
ATOM 1436 C C . PRO A 1 175 ? 9.379 -8.308 -36.402 1.00 75.00 175 PRO A C 1
ATOM 1438 O O . PRO A 1 175 ? 10.512 -8.617 -36.771 1.00 75.00 175 PRO A O 1
ATOM 1441 N N . GLU A 1 176 ? 8.581 -7.528 -37.138 1.00 76.56 176 GLU A N 1
ATOM 1442 C CA . GLU A 1 176 ? 8.994 -6.939 -38.415 1.00 76.56 176 GLU A CA 1
ATOM 1443 C C . GLU A 1 176 ? 9.757 -5.619 -38.231 1.00 76.56 176 GLU A C 1
ATOM 1445 O O . GLU A 1 176 ? 10.580 -5.259 -39.076 1.00 76.56 176 GLU A O 1
ATOM 1450 N N . LYS A 1 177 ? 9.509 -4.895 -37.130 1.00 72.56 177 LYS A N 1
ATOM 1451 C CA . LYS A 1 177 ? 10.120 -3.582 -36.848 1.00 72.56 177 LYS A CA 1
ATOM 1452 C C . LYS A 1 177 ? 11.207 -3.634 -35.781 1.00 72.56 177 LYS A C 1
ATOM 1454 O O . LYS A 1 177 ? 12.203 -2.918 -35.883 1.00 72.56 177 LYS A O 1
ATOM 1459 N N . ASP A 1 178 ? 11.040 -4.496 -34.789 1.00 71.44 178 ASP A N 1
ATOM 1460 C CA . ASP A 1 178 ? 11.921 -4.633 -33.641 1.00 71.44 178 ASP A CA 1
ATOM 1461 C C . ASP A 1 178 ? 12.936 -5.749 -33.932 1.00 71.44 178 ASP A C 1
ATOM 1463 O O . ASP A 1 178 ? 12.734 -6.924 -33.620 1.00 71.44 178 ASP A O 1
ATOM 1467 N N . GLN A 1 179 ? 14.037 -5.392 -34.604 1.00 60.62 179 GLN A N 1
ATOM 1468 C CA . GLN A 1 179 ? 15.093 -6.334 -34.993 1.00 60.62 179 GLN A CA 1
ATOM 1469 C C . GLN A 1 179 ? 15.729 -7.022 -33.767 1.00 60.62 179 GLN A C 1
ATOM 1471 O O . GLN A 1 179 ? 16.665 -6.504 -33.163 1.00 60.62 179 GLN A O 1
ATOM 1476 N N . ILE A 1 180 ? 15.287 -8.241 -33.441 1.00 58.75 180 ILE A N 1
ATOM 1477 C CA . ILE A 1 180 ? 15.971 -9.138 -32.482 1.00 58.75 180 ILE A CA 1
ATOM 1478 C C . ILE A 1 180 ? 17.254 -9.744 -33.092 1.00 58.75 180 ILE A C 1
ATOM 1480 O O . ILE A 1 180 ? 18.158 -10.168 -32.369 1.00 58.75 180 ILE A O 1
ATOM 1484 N N . GLY A 1 181 ? 17.367 -9.752 -34.425 1.00 50.94 181 GLY A N 1
ATOM 1485 C CA . GLY A 1 181 ? 18.404 -10.478 -35.168 1.00 50.94 181 GLY A CA 1
ATOM 1486 C C . GLY A 1 181 ? 19.852 -10.058 -34.893 1.00 50.94 181 GLY A C 1
ATOM 1487 O O . GLY A 1 181 ? 20.746 -10.869 -35.097 1.00 50.94 181 GLY A O 1
ATOM 1488 N N . THR A 1 182 ? 20.100 -8.845 -34.393 1.00 51.22 182 THR A N 1
ATOM 1489 C CA . THR A 1 182 ? 21.468 -8.315 -34.231 1.00 51.22 182 THR A CA 1
ATOM 1490 C C . THR A 1 182 ? 22.041 -8.523 -32.823 1.00 51.22 182 THR A C 1
ATOM 1492 O O . THR A 1 182 ? 23.253 -8.491 -32.658 1.00 51.22 182 THR A O 1
ATOM 1495 N N . MET A 1 183 ? 21.212 -8.768 -31.795 1.00 50.41 183 MET A N 1
ATOM 1496 C CA . MET A 1 183 ? 21.697 -8.980 -30.412 1.00 50.41 183 MET A CA 1
ATOM 1497 C C . MET A 1 183 ? 21.935 -10.453 -30.052 1.00 50.41 183 MET A C 1
ATOM 1499 O O . MET A 1 183 ? 22.623 -10.736 -29.077 1.00 50.41 183 MET A O 1
ATOM 1503 N N . MET A 1 184 ? 21.368 -11.386 -30.822 1.00 52.62 184 MET A N 1
ATOM 1504 C CA . MET A 1 184 ? 21.557 -12.837 -30.650 1.00 52.62 184 MET A CA 1
ATOM 1505 C C . MET A 1 184 ? 22.596 -13.413 -31.627 1.00 52.62 184 MET A C 1
ATOM 1507 O O . MET A 1 184 ? 22.844 -14.616 -31.618 1.00 52.62 184 MET A O 1
ATOM 1511 N N . ALA A 1 185 ? 23.170 -12.567 -32.487 1.00 50.19 185 ALA A N 1
ATOM 1512 C CA . ALA A 1 185 ? 24.115 -12.945 -33.525 1.00 50.19 185 ALA A CA 1
ATOM 1513 C C . ALA A 1 185 ? 25.455 -12.227 -33.329 1.00 50.19 185 ALA A C 1
ATOM 1515 O O . ALA A 1 185 ? 25.824 -11.409 -34.155 1.00 50.19 185 ALA A O 1
ATOM 1516 N N . GLU A 1 186 ? 26.181 -12.542 -32.258 1.00 40.53 186 GLU A N 1
ATOM 1517 C CA . GLU A 1 186 ? 27.648 -12.608 -32.303 1.00 40.53 186 GLU A CA 1
ATOM 1518 C C . GLU A 1 186 ? 28.144 -13.740 -31.373 1.00 40.53 186 GLU A C 1
ATOM 1520 O O . GLU A 1 186 ? 27.434 -14.088 -30.425 1.00 40.53 186 GLU A O 1
ATOM 1525 N N . PRO A 1 187 ? 29.271 -14.386 -31.731 1.00 53.97 187 PRO A N 1
ATOM 1526 C CA . PRO A 1 187 ? 29.561 -15.803 -31.472 1.00 53.97 187 PRO A CA 1
ATOM 1527 C C . PRO A 1 187 ? 30.177 -16.137 -30.107 1.00 53.97 187 PRO A C 1
ATOM 1529 O O . PRO A 1 187 ? 30.815 -15.258 -29.486 1.00 53.97 187 PRO A O 1
#

pLDDT: mean 77.73, std 13.57, range [40.53, 95.5]

InterPro domains:
  IPR045518 2EXR domain [PF20150] (5-91)

Secondary structure (DSSP, 8-state):
-------GGGS-HHHHHHHHHHHSPP-STT---EEEEEEEE-TTT--EEEEE----GGG--SSSSS---THHHHHHHHHH-HHHHHHHHHHHHHHHHHHHTT-S-EEEEEEETTEEEEEEE-TTT-EEEEE-S--TT--TTSS-GGGGTTEE-S-TT---S-EEE---GGG---TTTS--TTTS---

Foldseek 3Di:
DDPDDDDLVPDDPVVNLVVLLVLAQDPDLVRAWEAEWEWDADPPPRFIETAADDPDPVCDDPDPDPHRTSCVSLVCQCPVDPSSVVSSVVVVVVLVVCQVVPHLKKKAWHDDPPDIDIHIDRLVGYAYEYEYPDPPPQPPPPLDSCVSYRMDHNDSPSHSVHYHYDDDCVPDDDCVPPDPPPVVPDD

Organism: Colletotrichum gloeosporioides (NCBI:txid474922)

Radius of gyration: 20.59 Å; chains: 1; bounding box: 67×37×62 Å